Protein AF-A0A7J3P2Y0-F1 (afdb_monomer_lite)

Structure (mmCIF, N/CA/C/O backbone):
data_AF-A0A7J3P2Y0-F1
#
_entry.id   AF-A0A7J3P2Y0-F1
#
loop_
_atom_site.group_PDB
_atom_site.id
_atom_site.type_symbol
_atom_site.label_atom_id
_atom_site.label_alt_id
_atom_site.label_comp_id
_atom_site.label_asym_id
_atom_site.label_entity_id
_atom_site.label_seq_id
_atom_site.pdbx_PDB_ins_code
_atom_site.Cartn_x
_atom_site.Cartn_y
_atom_site.Cartn_z
_atom_site.occupancy
_atom_site.B_iso_or_equiv
_atom_site.auth_seq_id
_atom_site.auth_comp_id
_atom_site.auth_asym_id
_atom_site.auth_atom_id
_atom_site.pdbx_PDB_model_num
ATOM 1 N N . THR A 1 1 ? 4.562 2.619 -17.724 1.00 93.75 1 THR A N 1
ATOM 2 C CA . THR A 1 1 ? 4.001 2.935 -19.061 1.00 93.75 1 THR A CA 1
ATOM 3 C C . THR A 1 1 ? 3.132 4.184 -19.120 1.00 93.75 1 THR A C 1
ATOM 5 O O . THR A 1 1 ? 3.113 4.784 -20.183 1.00 93.75 1 THR A O 1
ATOM 8 N N . ALA A 1 2 ? 2.486 4.636 -18.033 1.00 94.88 2 ALA A N 1
ATOM 9 C CA . ALA A 1 2 ? 1.443 5.678 -18.074 1.00 94.88 2 ALA A CA 1
ATOM 10 C C . ALA A 1 2 ? 1.766 6.955 -18.881 1.00 94.88 2 ALA A C 1
ATOM 12 O O . ALA A 1 2 ? 0.883 7.545 -19.496 1.00 94.88 2 ALA A O 1
ATOM 13 N N . ALA A 1 3 ? 3.026 7.406 -18.902 1.00 95.44 3 ALA A N 1
ATOM 14 C CA . ALA A 1 3 ? 3.423 8.570 -19.697 1.00 95.44 3 ALA A CA 1
ATOM 15 C C . ALA A 1 3 ? 3.244 8.362 -21.215 1.00 95.44 3 ALA A C 1
ATOM 17 O O . ALA A 1 3 ? 2.888 9.307 -21.913 1.00 95.44 3 ALA A O 1
ATOM 18 N N . LEU A 1 4 ? 3.473 7.141 -21.712 1.00 95.38 4 LEU A N 1
ATOM 19 C CA . LEU A 1 4 ? 3.252 6.771 -23.113 1.00 95.38 4 LEU A CA 1
ATOM 20 C C . LEU A 1 4 ? 1.757 6.791 -23.443 1.00 95.38 4 LEU A C 1
ATOM 22 O O . LEU A 1 4 ? 1.360 7.376 -24.449 1.00 95.38 4 LEU A O 1
ATOM 26 N N . ASP A 1 5 ? 0.936 6.241 -22.547 1.00 93.06 5 ASP A N 1
ATOM 27 C CA . ASP A 1 5 ? -0.515 6.150 -22.726 1.00 93.06 5 ASP A CA 1
ATOM 28 C C . ASP A 1 5 ? -1.155 7.542 -22.850 1.00 93.06 5 ASP A C 1
ATOM 30 O O . ASP A 1 5 ? -1.981 7.779 -23.731 1.00 93.06 5 ASP A O 1
ATOM 34 N N . VAL A 1 6 ? -0.707 8.506 -22.034 1.00 95.31 6 VAL A N 1
ATOM 35 C CA . VAL A 1 6 ? -1.195 9.899 -22.063 1.00 95.31 6 VAL A CA 1
ATOM 36 C C . VAL A 1 6 ? -0.957 10.583 -23.414 1.00 95.31 6 VAL A C 1
ATOM 38 O O . VAL A 1 6 ? -1.762 11.418 -23.822 1.00 95.31 6 VAL A O 1
ATOM 41 N N . ILE A 1 7 ? 0.130 10.245 -24.114 1.00 96.62 7 ILE A N 1
ATOM 42 C CA . ILE A 1 7 ? 0.462 10.829 -25.424 1.00 96.62 7 ILE A CA 1
ATOM 43 C C . ILE A 1 7 ? 0.004 9.956 -26.603 1.00 96.62 7 ILE A C 1
ATOM 45 O O . ILE A 1 7 ? 0.293 10.290 -27.751 1.00 96.62 7 ILE A O 1
ATOM 49 N N . GLY A 1 8 ? -0.692 8.844 -26.340 1.00 95.19 8 GLY A N 1
ATOM 50 C CA . GLY A 1 8 ? -1.146 7.899 -27.363 1.00 95.19 8 GLY A CA 1
ATOM 51 C C . GLY A 1 8 ? -0.027 7.060 -27.991 1.00 95.19 8 GLY A C 1
ATOM 52 O O . GLY A 1 8 ? -0.206 6.528 -29.086 1.00 95.19 8 GLY A O 1
ATOM 53 N N . ALA A 1 9 ? 1.130 6.950 -27.333 1.00 95.25 9 ALA A N 1
ATOM 54 C CA . ALA A 1 9 ? 2.222 6.093 -27.778 1.00 95.25 9 ALA A CA 1
ATOM 55 C C . ALA A 1 9 ? 2.007 4.652 -27.297 1.00 95.25 9 ALA A C 1
ATOM 57 O O . ALA A 1 9 ? 1.593 4.419 -26.164 1.00 95.25 9 ALA A O 1
ATOM 58 N N . SER A 1 10 ? 2.333 3.669 -28.136 1.00 92.31 10 SER A N 1
ATOM 59 C CA . SER A 1 10 ? 2.324 2.260 -27.732 1.00 92.31 10 SER A CA 1
ATOM 60 C C . SER A 1 10 ? 3.604 1.905 -26.977 1.00 92.31 10 SER A C 1
ATOM 62 O O . SER A 1 10 ? 4.703 2.288 -27.383 1.00 92.31 10 SER A O 1
ATOM 64 N N . HIS A 1 11 ? 3.479 1.135 -25.894 1.00 92.88 11 HIS A N 1
ATOM 65 C CA . HIS A 1 11 ? 4.640 0.522 -25.247 1.00 92.88 11 HIS A CA 1
ATOM 66 C C . HIS A 1 11 ? 5.245 -0.531 -26.176 1.00 92.88 11 HIS A C 1
ATOM 68 O O . HIS A 1 11 ? 4.554 -1.440 -26.629 1.00 92.88 11 HIS A O 1
ATOM 74 N N . ALA A 1 12 ? 6.529 -0.370 -26.496 1.00 89.62 12 ALA A N 1
ATOM 75 C CA . ALA A 1 12 ? 7.2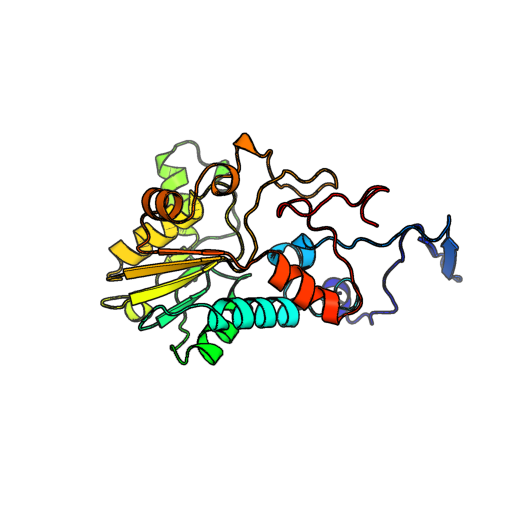47 -1.302 -27.356 1.00 89.62 12 ALA A CA 1
ATOM 76 C C . ALA A 1 12 ? 7.907 -2.419 -26.539 1.00 89.62 12 ALA A C 1
ATOM 78 O O . ALA A 1 12 ? 7.730 -3.593 -26.851 1.00 89.62 12 ALA A O 1
ATOM 79 N N . TYR A 1 13 ? 8.695 -2.047 -25.526 1.00 88.31 13 TYR A N 1
ATOM 80 C CA . TYR A 1 13 ? 9.376 -2.961 -24.608 1.00 88.31 13 TYR A CA 1
ATOM 81 C C . TYR A 1 13 ? 10.017 -2.175 -23.444 1.00 88.31 13 TYR A C 1
ATOM 83 O O . TYR A 1 13 ? 10.176 -0.954 -23.532 1.00 88.31 13 TYR A O 1
ATOM 91 N N . ASP A 1 14 ? 10.420 -2.876 -22.382 1.00 89.12 14 ASP A N 1
ATOM 92 C CA . ASP A 1 14 ? 11.186 -2.310 -21.262 1.00 89.12 14 ASP A CA 1
ATOM 93 C C . ASP A 1 14 ? 12.698 -2.399 -21.516 1.00 89.12 14 ASP A C 1
ATOM 95 O O . ASP A 1 14 ? 13.207 -3.466 -21.857 1.00 89.12 14 ASP A O 1
ATOM 99 N N . VAL A 1 15 ? 13.430 -1.297 -21.324 1.00 89.50 15 VAL A N 1
ATOM 100 C CA . VAL A 1 15 ? 14.899 -1.283 -21.455 1.00 89.50 15 VAL A CA 1
ATOM 101 C C . VAL A 1 15 ? 15.517 -2.221 -20.417 1.00 89.50 15 VAL A C 1
ATOM 103 O O . VAL A 1 15 ? 15.337 -2.017 -19.216 1.00 89.50 15 VAL A O 1
ATOM 106 N N . GLY A 1 16 ? 16.227 -3.248 -20.888 1.00 87.56 16 GLY A N 1
ATOM 107 C CA . GLY A 1 16 ? 16.811 -4.287 -20.043 1.00 87.56 16 GLY A CA 1
ATOM 108 C C . GLY A 1 16 ? 18.015 -3.803 -19.234 1.00 87.56 16 GLY A C 1
ATOM 109 O O . GLY A 1 16 ? 18.625 -2.768 -19.524 1.00 87.56 16 GLY A O 1
ATOM 110 N N . ALA A 1 17 ? 18.407 -4.568 -18.212 1.00 87.25 17 ALA A N 1
ATOM 111 C CA . ALA A 1 17 ? 19.576 -4.212 -17.409 1.00 87.25 17 ALA A CA 1
ATOM 112 C C . ALA A 1 17 ? 20.870 -4.211 -18.241 1.00 87.25 17 ALA A C 1
ATOM 114 O O . ALA A 1 17 ? 21.211 -5.191 -18.901 1.00 87.25 17 ALA A O 1
ATOM 115 N N . GLY A 1 18 ? 21.610 -3.099 -18.175 1.00 88.12 18 GLY A N 1
ATOM 116 C CA . GLY A 1 18 ? 22.836 -2.904 -18.957 1.00 88.12 18 GLY A CA 1
ATOM 117 C C . GLY A 1 18 ? 22.594 -2.674 -20.453 1.00 88.12 18 GLY A C 1
ATOM 118 O O . GLY A 1 18 ? 23.557 -2.623 -21.219 1.00 88.12 18 GLY A O 1
ATOM 119 N N . GLU A 1 19 ? 21.335 -2.545 -20.883 1.00 89.88 19 GLU A N 1
ATOM 120 C CA . GLU A 1 19 ? 20.987 -2.205 -22.258 1.00 89.88 19 GLU A CA 1
ATOM 121 C C . GLU A 1 19 ? 21.200 -0.709 -22.521 1.00 89.88 19 GLU A C 1
ATOM 123 O O . GLU A 1 19 ? 20.830 0.155 -21.725 1.00 89.88 19 GLU A O 1
ATOM 128 N N . VAL A 1 20 ? 21.776 -0.408 -23.681 1.00 90.81 20 VAL A N 1
ATOM 129 C CA . VAL A 1 20 ? 21.923 0.940 -24.218 1.00 90.81 20 VAL A CA 1
ATOM 130 C C . VAL A 1 20 ? 21.067 1.049 -25.469 1.00 90.81 20 VAL A C 1
ATOM 132 O O . VAL A 1 20 ? 21.244 0.296 -26.427 1.00 90.81 20 VAL A O 1
ATOM 135 N N . VAL A 1 21 ? 20.156 2.018 -25.475 1.00 90.44 21 VAL A N 1
ATOM 136 C CA . VAL A 1 21 ? 19.295 2.320 -26.621 1.00 90.44 21 VAL A CA 1
ATOM 137 C C . VAL A 1 21 ? 19.705 3.672 -27.183 1.00 90.44 21 VAL A C 1
ATOM 139 O O . VAL A 1 21 ? 19.618 4.689 -26.498 1.00 90.44 21 VAL A O 1
ATOM 142 N N . ALA A 1 22 ? 20.160 3.685 -28.432 1.00 91.81 22 ALA A N 1
ATOM 143 C CA . ALA A 1 22 ? 20.510 4.894 -29.163 1.00 91.81 22 ALA A CA 1
ATOM 144 C C . ALA A 1 22 ? 19.533 5.078 -30.325 1.00 91.81 22 ALA A C 1
ATOM 146 O O . ALA A 1 22 ? 19.335 4.167 -31.127 1.00 91.81 22 ALA A O 1
ATOM 147 N N . MET A 1 23 ? 18.926 6.256 -30.424 1.00 90.44 23 MET A N 1
ATOM 148 C CA . MET A 1 23 ? 17.974 6.580 -31.482 1.00 90.44 23 MET A CA 1
ATOM 149 C C . MET A 1 23 ? 18.418 7.850 -32.203 1.00 90.44 23 MET A C 1
ATOM 151 O O . MET A 1 23 ? 18.716 8.857 -31.561 1.00 90.44 23 MET A O 1
ATOM 155 N N . ASP A 1 24 ? 18.444 7.792 -33.531 1.00 91.38 24 ASP A N 1
ATOM 156 C CA . ASP A 1 24 ? 18.558 8.957 -34.403 1.00 91.38 24 ASP A CA 1
ATOM 157 C C . ASP A 1 24 ? 17.279 9.126 -35.251 1.00 91.38 24 ASP A C 1
ATOM 159 O O . ASP A 1 24 ? 16.262 8.477 -35.012 1.00 91.38 24 ASP A O 1
ATOM 163 N N . HIS A 1 25 ? 17.299 10.043 -36.219 1.00 90.06 25 HIS A N 1
ATOM 164 C CA . HIS A 1 25 ? 16.145 10.369 -37.065 1.00 90.06 25 HIS A CA 1
ATOM 165 C C . HIS A 1 25 ? 15.724 9.244 -38.035 1.00 90.06 25 HIS A C 1
ATOM 167 O O . HIS A 1 25 ? 14.664 9.351 -38.648 1.00 90.06 25 HIS A O 1
ATOM 173 N N . LEU A 1 26 ? 16.531 8.190 -38.196 1.00 85.94 26 LEU A N 1
ATOM 174 C CA . LEU A 1 26 ? 16.308 7.092 -39.145 1.00 85.94 26 LEU A CA 1
ATOM 175 C C . LEU A 1 26 ? 16.478 5.699 -38.523 1.00 85.94 26 LEU A C 1
ATOM 177 O O . LEU A 1 26 ? 15.953 4.729 -39.069 1.00 85.94 26 LEU A O 1
ATOM 181 N N . VAL A 1 27 ? 17.232 5.571 -37.428 1.00 84.06 27 VAL A N 1
ATOM 182 C CA . VAL A 1 27 ? 17.696 4.286 -36.902 1.00 84.06 27 VAL A CA 1
ATOM 183 C C . VAL A 1 27 ? 17.552 4.222 -35.385 1.00 84.06 27 VAL A C 1
ATOM 185 O O . VAL A 1 27 ? 17.971 5.113 -34.649 1.00 84.06 27 VAL A O 1
ATOM 188 N N . LEU A 1 28 ? 17.027 3.088 -34.922 1.00 89.00 28 LEU A N 1
ATOM 189 C CA . LEU A 1 28 ? 17.086 2.656 -33.533 1.00 89.00 28 LEU A CA 1
ATOM 190 C C . LEU A 1 28 ? 18.161 1.569 -33.410 1.00 89.00 28 LEU A C 1
ATOM 192 O O . LEU A 1 28 ? 18.107 0.548 -34.096 1.00 89.00 28 LEU A O 1
ATOM 196 N N . ARG A 1 29 ? 19.153 1.795 -32.546 1.00 89.81 29 ARG A N 1
ATOM 197 C CA . ARG A 1 29 ? 20.232 0.854 -32.229 1.00 89.81 29 ARG A CA 1
ATOM 198 C C . ARG A 1 29 ? 20.138 0.439 -30.771 1.00 89.81 29 ARG A C 1
ATOM 200 O O . ARG A 1 29 ? 19.866 1.261 -29.899 1.00 89.81 29 ARG A O 1
ATOM 207 N N . ARG A 1 30 ? 20.383 -0.842 -30.523 1.00 89.62 30 ARG A N 1
ATOM 208 C CA . ARG A 1 30 ? 20.369 -1.449 -29.193 1.00 89.62 30 ARG A CA 1
ATOM 209 C C . ARG A 1 30 ? 21.684 -2.185 -29.013 1.00 89.62 30 ARG A C 1
ATOM 211 O O . ARG A 1 30 ? 22.096 -2.913 -29.913 1.00 89.62 30 ARG A O 1
ATOM 218 N N . ASP A 1 31 ? 22.327 -1.966 -27.882 1.00 89.44 31 ASP A N 1
ATOM 219 C CA . ASP A 1 31 ? 23.548 -2.653 -27.473 1.00 89.44 31 ASP A CA 1
ATOM 220 C C . ASP A 1 31 ? 23.415 -3.060 -25.998 1.00 89.44 31 ASP A C 1
ATOM 222 O O . ASP A 1 31 ? 22.537 -2.566 -25.291 1.00 89.44 31 ASP A O 1
ATOM 226 N N . SER A 1 32 ? 24.245 -3.979 -25.516 1.00 83.81 32 SER A N 1
ATOM 227 C CA . SER A 1 32 ? 24.226 -4.413 -24.120 1.00 83.81 32 SER A CA 1
ATOM 228 C C . SER A 1 32 ? 25.636 -4.661 -23.614 1.00 83.81 32 SER A C 1
ATOM 230 O O . SER A 1 32 ? 26.427 -5.364 -24.238 1.00 83.81 32 SER A O 1
ATOM 232 N N . THR A 1 33 ? 25.933 -4.139 -22.426 1.00 79.69 33 THR A N 1
ATOM 233 C CA . THR A 1 33 ? 27.212 -4.382 -21.746 1.00 79.69 33 THR A CA 1
ATOM 234 C C . THR A 1 33 ? 27.283 -5.760 -21.067 1.00 79.69 33 THR A C 1
ATOM 236 O O . THR A 1 33 ? 28.306 -6.094 -20.471 1.00 79.69 33 THR A O 1
ATOM 239 N N . GLY A 1 34 ? 26.230 -6.583 -21.178 1.00 67.94 34 GLY A N 1
ATOM 240 C CA . GLY A 1 34 ? 26.122 -7.928 -20.605 1.00 67.94 34 GLY A CA 1
ATOM 241 C C . GLY A 1 34 ? 24.826 -8.140 -19.812 1.00 67.94 34 GLY A C 1
ATOM 242 O O . GLY A 1 34 ? 24.143 -7.191 -19.438 1.00 67.94 34 GLY A O 1
ATOM 243 N N . LYS A 1 35 ? 24.481 -9.407 -19.530 1.00 62.66 35 LYS A N 1
ATOM 244 C CA . LYS A 1 35 ? 23.292 -9.774 -18.737 1.00 62.66 35 LYS A CA 1
ATOM 245 C C . LYS A 1 35 ? 23.583 -9.652 -17.239 1.00 62.66 35 LYS A C 1
ATOM 247 O O . LYS A 1 35 ? 24.015 -10.616 -16.608 1.00 62.66 35 LYS A O 1
ATOM 252 N N . GLY A 1 36 ? 23.350 -8.475 -16.665 1.00 63.06 36 GLY A N 1
ATOM 253 C CA . GLY A 1 36 ? 23.250 -8.341 -15.211 1.00 63.06 36 GLY A CA 1
ATOM 254 C C . GLY A 1 36 ? 22.050 -9.130 -14.673 1.00 63.06 36 GLY A C 1
ATOM 255 O O . GLY A 1 36 ? 21.059 -9.321 -15.377 1.00 63.06 36 GLY A O 1
ATOM 256 N N . ARG A 1 37 ? 22.113 -9.602 -13.422 1.00 68.19 37 ARG A N 1
ATOM 257 C CA . ARG A 1 37 ? 20.918 -10.133 -12.746 1.00 68.19 37 ARG A CA 1
ATOM 258 C C . ARG A 1 37 ? 19.931 -8.986 -12.531 1.00 68.19 37 ARG A C 1
ATOM 260 O O . ARG A 1 37 ? 20.213 -8.078 -11.754 1.00 68.19 37 ARG A O 1
ATOM 267 N N . GLU A 1 38 ? 18.779 -9.045 -13.189 1.00 79.69 38 GLU A N 1
ATOM 268 C CA . GLU A 1 38 ? 17.708 -8.070 -12.988 1.00 79.69 38 GLU A CA 1
ATOM 269 C C . GLU A 1 38 ? 17.078 -8.265 -11.608 1.00 79.69 38 GLU A C 1
ATOM 271 O O . GLU A 1 38 ? 16.558 -9.333 -11.283 1.00 79.69 38 GLU A O 1
ATOM 276 N N . ARG A 1 39 ? 17.150 -7.225 -10.774 1.00 87.94 39 ARG A N 1
ATOM 277 C CA . ARG A 1 39 ? 16.449 -7.152 -9.487 1.00 87.94 39 ARG A CA 1
ATOM 278 C C . ARG A 1 39 ? 15.589 -5.893 -9.467 1.00 87.94 39 ARG A C 1
ATOM 280 O O . ARG A 1 39 ? 15.993 -4.897 -8.862 1.00 87.94 39 ARG A O 1
ATOM 287 N N . PRO A 1 40 ? 14.436 -5.903 -10.153 1.00 91.50 40 PRO A N 1
ATOM 288 C CA . PRO A 1 40 ? 13.557 -4.743 -10.193 1.00 91.50 40 PRO A CA 1
ATOM 289 C C . PRO A 1 40 ? 13.126 -4.330 -8.785 1.00 91.50 40 PRO A C 1
ATOM 291 O O . PRO A 1 40 ? 12.994 -5.162 -7.888 1.00 91.50 40 PRO A O 1
ATOM 294 N N . CYS A 1 41 ? 12.936 -3.034 -8.567 1.00 94.94 41 CYS A N 1
ATOM 295 C CA . CYS A 1 41 ? 12.629 -2.503 -7.244 1.00 94.94 41 CYS A CA 1
ATOM 296 C C . CYS A 1 41 ? 11.223 -2.932 -6.796 1.00 94.94 41 CYS A C 1
ATOM 298 O O . CYS A 1 41 ? 10.238 -2.557 -7.428 1.00 94.94 41 CYS A O 1
ATOM 300 N N . ALA A 1 42 ? 11.099 -3.647 -5.672 1.00 95.81 42 ALA A N 1
ATOM 301 C CA . ALA A 1 42 ? 9.784 -3.963 -5.110 1.00 95.81 42 ALA A CA 1
ATOM 302 C C . ALA A 1 42 ? 9.006 -2.688 -4.737 1.00 95.81 42 ALA A C 1
ATOM 304 O O . ALA A 1 42 ? 7.788 -2.636 -4.878 1.00 95.81 42 ALA A O 1
ATOM 305 N N . PHE A 1 43 ? 9.711 -1.639 -4.301 1.00 95.56 43 PHE A N 1
ATOM 306 C CA . PHE A 1 43 ? 9.100 -0.379 -3.872 1.00 95.56 43 PHE A CA 1
ATOM 307 C C . PHE A 1 43 ? 8.389 0.371 -5.015 1.00 95.56 43 PHE A C 1
ATOM 309 O O . PHE A 1 43 ? 7.459 1.136 -4.760 1.00 95.56 43 PHE A O 1
ATOM 316 N N . GLU A 1 44 ? 8.768 0.116 -6.275 1.00 95.50 44 GLU A N 1
ATOM 317 C CA . GLU A 1 44 ? 8.043 0.630 -7.446 1.00 95.50 44 GLU A CA 1
ATOM 318 C C . GLU A 1 44 ? 6.617 0.084 -7.515 1.00 95.50 44 GLU A C 1
ATOM 320 O O . GLU A 1 44 ? 5.660 0.845 -7.660 1.00 95.50 44 GLU A O 1
ATOM 325 N N . LEU A 1 45 ? 6.471 -1.227 -7.321 1.00 95.56 45 LEU A N 1
ATOM 326 C CA . LEU A 1 45 ? 5.177 -1.908 -7.337 1.00 95.56 45 LEU A CA 1
ATOM 327 C C . LEU A 1 45 ? 4.342 -1.543 -6.100 1.00 95.56 45 LEU A C 1
ATOM 329 O O . LEU A 1 45 ? 3.140 -1.296 -6.206 1.00 95.56 45 LEU A O 1
ATOM 333 N N . VAL A 1 46 ? 4.988 -1.429 -4.936 1.00 94.75 46 VAL A N 1
ATOM 334 C CA . VAL A 1 46 ? 4.316 -1.091 -3.673 1.00 94.75 46 VAL A CA 1
ATOM 335 C C . VAL A 1 46 ? 3.800 0.350 -3.672 1.00 94.75 46 VAL A C 1
ATOM 337 O O . VAL A 1 46 ? 2.632 0.566 -3.364 1.00 94.75 46 VAL A O 1
ATOM 340 N N . TYR A 1 47 ? 4.627 1.333 -4.051 1.00 93.25 47 TYR A N 1
ATOM 341 C CA . TYR A 1 47 ? 4.329 2.745 -3.777 1.00 93.25 47 TYR A CA 1
ATOM 342 C C . TYR A 1 47 ? 4.576 3.704 -4.947 1.00 93.25 47 TYR A C 1
ATOM 344 O O . TYR A 1 47 ? 3.689 4.486 -5.286 1.00 93.25 47 TYR A O 1
ATOM 352 N N . LEU A 1 48 ? 5.758 3.676 -5.570 1.00 93.81 48 LEU A N 1
ATOM 353 C CA . LEU A 1 48 ? 6.201 4.793 -6.424 1.00 93.81 48 LEU A CA 1
ATOM 354 C C . LEU A 1 48 ? 5.421 4.906 -7.736 1.00 93.81 48 LEU A C 1
ATOM 356 O O . LEU A 1 48 ? 5.084 6.012 -8.164 1.00 93.81 48 LEU A O 1
ATOM 360 N N . SER A 1 49 ? 5.135 3.774 -8.377 1.00 95.50 49 SER A N 1
ATOM 361 C CA . SER A 1 49 ? 4.488 3.784 -9.680 1.00 95.50 49 SER A CA 1
ATOM 362 C C . SER A 1 49 ? 2.995 4.090 -9.582 1.00 95.50 49 SER A C 1
ATOM 364 O O . SER A 1 49 ? 2.304 3.726 -8.623 1.00 95.50 49 SER A O 1
ATOM 366 N N . ARG A 1 50 ? 2.473 4.758 -10.614 1.00 94.69 50 ARG A N 1
ATOM 367 C CA . ARG A 1 50 ? 1.032 4.996 -10.753 1.00 94.69 50 ARG A CA 1
ATOM 368 C C . ARG A 1 50 ? 0.302 3.681 -11.009 1.00 94.69 50 ARG A C 1
ATOM 370 O O . ARG A 1 50 ? 0.841 2.783 -11.651 1.00 94.69 50 ARG A O 1
ATOM 377 N N . HIS A 1 51 ? -0.947 3.599 -10.561 1.00 95.25 51 HIS A N 1
ATOM 378 C CA . HIS A 1 51 ? -1.791 2.413 -10.739 1.00 95.25 51 HIS A CA 1
ATOM 379 C C . HIS A 1 51 ? -2.002 2.026 -12.203 1.00 95.25 51 HIS A C 1
ATOM 381 O O . HIS A 1 51 ? -2.082 0.842 -12.505 1.00 95.25 51 HIS A O 1
ATOM 387 N N . ASP A 1 52 ? -2.052 3.017 -13.094 1.00 95.44 52 ASP A N 1
ATOM 388 C CA . ASP A 1 52 ? -2.218 2.864 -14.544 1.00 95.44 52 ASP A CA 1
ATOM 389 C C . ASP A 1 52 ? -0.903 2.562 -15.281 1.00 95.44 52 ASP A C 1
ATOM 391 O O . ASP A 1 52 ? -0.837 2.635 -16.504 1.00 95.44 52 ASP A O 1
ATOM 395 N N . SER A 1 53 ? 0.172 2.238 -14.559 1.00 96.75 53 SER A N 1
ATOM 396 C CA . SER A 1 53 ? 1.419 1.782 -15.167 1.00 96.75 53 SER A CA 1
ATOM 397 C C . SER A 1 53 ? 1.538 0.262 -15.162 1.00 96.75 53 SER A C 1
ATOM 399 O O . SER A 1 53 ? 1.248 -0.403 -14.171 1.00 96.75 53 SER A O 1
ATOM 401 N N . SER A 1 54 ? 2.079 -0.263 -16.257 1.00 95.62 54 SER A N 1
ATOM 402 C CA . SER A 1 54 ? 2.848 -1.499 -16.259 1.00 95.62 54 SER A CA 1
ATOM 403 C C . SER A 1 54 ? 4.325 -1.157 -16.052 1.00 95.62 54 SER A C 1
ATOM 405 O O . SER A 1 54 ? 4.842 -0.218 -16.676 1.00 95.62 54 SER A O 1
ATOM 407 N N . VAL A 1 55 ? 4.975 -1.850 -15.119 1.00 93.75 55 VAL A N 1
ATOM 408 C CA . VAL A 1 55 ? 6.403 -1.713 -14.811 1.00 93.75 55 VAL A CA 1
ATOM 409 C C . VAL A 1 55 ? 6.980 -3.106 -14.620 1.00 93.75 55 VAL A C 1
ATOM 411 O O . VAL A 1 55 ? 6.389 -3.929 -13.924 1.00 93.75 55 VAL A O 1
ATOM 414 N N . PHE A 1 56 ? 8.122 -3.378 -15.254 1.00 91.75 56 PHE A N 1
ATOM 415 C CA . PHE A 1 56 ? 8.730 -4.714 -15.292 1.00 91.75 56 PHE A CA 1
ATOM 416 C C . PHE A 1 56 ? 7.795 -5.760 -15.925 1.00 91.75 56 PHE A C 1
ATOM 418 O O . PHE A 1 56 ? 7.758 -6.911 -15.502 1.00 91.75 56 PHE A O 1
ATOM 425 N N . GLY A 1 57 ? 6.975 -5.342 -16.893 1.00 91.06 57 GLY A N 1
ATOM 426 C CA . GLY A 1 57 ? 5.904 -6.168 -17.456 1.00 91.06 57 GLY A CA 1
ATOM 427 C C . GLY A 1 57 ? 4.750 -6.499 -16.497 1.00 91.06 57 GLY A C 1
ATOM 428 O O . GLY A 1 57 ? 3.924 -7.346 -16.835 1.00 91.06 57 GLY A O 1
ATOM 429 N N . ILE A 1 58 ? 4.667 -5.859 -15.323 1.00 94.12 58 ILE A N 1
ATOM 430 C CA . ILE A 1 58 ? 3.622 -6.107 -14.325 1.00 94.12 58 ILE A CA 1
ATOM 431 C C . ILE A 1 58 ? 2.708 -4.888 -14.167 1.00 94.12 58 ILE A C 1
ATOM 433 O O . ILE A 1 58 ? 3.169 -3.777 -13.906 1.00 94.12 58 ILE A O 1
ATOM 437 N N . GLU A 1 59 ? 1.395 -5.105 -14.246 1.00 96.25 59 GLU A N 1
ATOM 438 C CA . GLU A 1 59 ? 0.390 -4.085 -13.935 1.00 96.25 59 GLU A CA 1
ATOM 439 C C . GLU A 1 59 ? 0.387 -3.744 -12.438 1.00 96.25 59 GLU A C 1
ATOM 441 O O . GLU A 1 59 ? 0.092 -4.583 -11.580 1.00 96.25 59 GLU A O 1
ATOM 446 N N . VAL A 1 60 ? 0.677 -2.483 -12.118 1.00 97.38 60 VAL A N 1
ATOM 447 C CA . VAL A 1 60 ? 0.852 -2.015 -10.736 1.00 97.38 60 VAL A CA 1
ATOM 448 C C . VAL A 1 60 ? -0.435 -2.152 -9.922 1.00 97.38 60 VAL A C 1
ATOM 450 O O . VAL A 1 60 ? -0.393 -2.623 -8.785 1.00 97.38 60 VAL A O 1
ATOM 453 N N . ALA A 1 61 ? -1.589 -1.782 -10.491 1.00 97.38 61 ALA A N 1
ATOM 454 C CA . ALA A 1 61 ? -2.880 -1.930 -9.815 1.00 97.38 61 ALA A CA 1
ATOM 455 C C . ALA A 1 61 ? -3.142 -3.385 -9.397 1.00 97.38 61 ALA A C 1
ATOM 457 O O . ALA A 1 61 ? -3.475 -3.641 -8.241 1.00 97.38 61 ALA A O 1
ATOM 458 N N . ARG A 1 62 ? -2.896 -4.336 -10.305 1.00 97.12 62 ARG A N 1
ATOM 459 C CA . ARG A 1 62 ? -3.135 -5.764 -10.082 1.00 97.12 62 ARG A CA 1
ATOM 460 C C . ARG A 1 62 ? -2.265 -6.341 -8.968 1.00 97.12 62 ARG A C 1
ATOM 462 O O . ARG A 1 62 ? -2.745 -7.146 -8.174 1.00 97.12 62 ARG A O 1
ATOM 469 N N . VAL A 1 63 ? -1.002 -5.921 -8.882 1.00 97.25 63 VAL A N 1
ATOM 470 C CA . VAL A 1 63 ? -0.112 -6.325 -7.778 1.00 97.25 63 VAL A CA 1
ATOM 471 C C . VAL A 1 63 ? -0.638 -5.817 -6.443 1.00 97.25 63 VAL A C 1
ATOM 473 O O . VAL A 1 63 ? -0.712 -6.587 -5.491 1.00 97.25 63 VAL A O 1
ATOM 476 N N . ARG A 1 64 ? -1.052 -4.547 -6.374 1.00 98.00 64 ARG A N 1
ATOM 477 C CA . ARG A 1 64 ? -1.581 -3.950 -5.138 1.00 98.00 64 ARG A CA 1
ATOM 478 C C . ARG A 1 64 ? -2.894 -4.590 -4.695 1.00 98.00 64 ARG A C 1
ATOM 480 O O . ARG A 1 64 ? -3.097 -4.773 -3.499 1.00 98.00 64 ARG A O 1
ATOM 487 N N . GLU A 1 65 ? -3.764 -4.963 -5.631 1.00 98.31 65 GLU A N 1
ATOM 488 C CA . GLU A 1 65 ? -4.952 -5.759 -5.310 1.00 98.31 65 GLU A CA 1
ATOM 489 C C . GLU A 1 65 ? -4.568 -7.105 -4.698 1.00 98.31 65 GLU A C 1
ATOM 491 O O . GLU A 1 65 ? -5.076 -7.458 -3.640 1.00 98.31 65 GLU A O 1
ATOM 496 N N . GLU A 1 66 ? -3.651 -7.844 -5.326 1.00 98.00 66 GLU A N 1
ATOM 497 C CA . GLU A 1 66 ? -3.240 -9.159 -4.830 1.00 98.00 66 GLU A CA 1
ATOM 498 C C . GLU A 1 66 ? -2.592 -9.074 -3.443 1.00 98.00 66 GLU A C 1
ATOM 500 O O . GLU A 1 66 ? -2.893 -9.882 -2.568 1.00 98.00 66 GLU A O 1
ATOM 505 N N . MET A 1 67 ? -1.768 -8.054 -3.204 1.00 97.75 67 MET A N 1
ATOM 506 C CA . MET A 1 67 ? -1.233 -7.760 -1.875 1.00 97.75 67 MET A CA 1
ATOM 507 C C . MET A 1 67 ? -2.353 -7.510 -0.849 1.00 97.75 67 MET A C 1
ATOM 509 O O . MET A 1 67 ? -2.295 -8.028 0.265 1.00 97.75 67 MET A O 1
ATOM 513 N N . GLY A 1 68 ? -3.400 -6.770 -1.232 1.00 98.06 68 GLY A N 1
ATOM 514 C CA . GLY A 1 68 ? -4.590 -6.566 -0.405 1.00 98.06 68 GLY A CA 1
ATOM 515 C C . GLY A 1 68 ? -5.355 -7.861 -0.110 1.00 98.06 68 GLY A C 1
ATOM 516 O O . GLY A 1 68 ? -5.789 -8.053 1.026 1.00 98.06 68 GLY A O 1
ATOM 517 N N . ARG A 1 69 ? -5.470 -8.771 -1.092 1.00 98.44 69 ARG A N 1
ATOM 518 C CA . ARG A 1 69 ? -6.091 -10.096 -0.902 1.00 98.44 69 ARG A CA 1
ATOM 519 C C . ARG A 1 69 ? -5.312 -10.930 0.109 1.00 98.44 69 ARG A C 1
ATOM 521 O O . ARG A 1 69 ? -5.904 -11.398 1.074 1.00 98.44 69 ARG A O 1
ATOM 528 N N . ARG A 1 70 ? -3.988 -11.029 -0.048 1.00 97.62 70 ARG A N 1
ATOM 529 C CA . ARG A 1 70 ? -3.118 -11.768 0.886 1.00 97.62 70 ARG A CA 1
ATOM 530 C C . ARG A 1 70 ? -3.220 -11.259 2.310 1.00 97.62 70 ARG A C 1
ATOM 532 O O . ARG A 1 70 ? -3.392 -12.036 3.238 1.00 97.62 70 ARG A O 1
ATOM 539 N N . MET A 1 71 ? -3.178 -9.941 2.470 1.00 96.06 71 MET A N 1
ATOM 540 C CA . MET A 1 71 ? -3.318 -9.320 3.780 1.00 96.06 71 MET A CA 1
ATOM 541 C C . MET A 1 71 ? -4.681 -9.618 4.425 1.00 96.06 71 MET A C 1
ATOM 543 O O . MET A 1 71 ? -4.755 -9.722 5.641 1.00 96.06 71 MET A O 1
ATOM 547 N N . ALA A 1 72 ? -5.751 -9.756 3.637 1.00 97.38 72 ALA A N 1
ATOM 548 C CA . ALA A 1 72 ? -7.083 -10.091 4.135 1.00 97.38 72 ALA A CA 1
ATOM 549 C C . ALA A 1 72 ? -7.274 -11.573 4.481 1.00 97.38 72 ALA A C 1
ATOM 551 O O . ALA A 1 72 ? -8.069 -11.887 5.364 1.00 97.38 72 ALA A O 1
ATOM 552 N N . GLU A 1 73 ? -6.593 -12.483 3.784 1.00 96.25 73 GLU A N 1
ATOM 553 C CA . GLU A 1 73 ? -6.697 -13.928 4.030 1.00 96.25 73 GLU A CA 1
ATOM 554 C C . GLU A 1 73 ? -6.232 -14.309 5.441 1.00 96.25 73 GLU A C 1
ATOM 556 O O . GLU A 1 73 ? -6.794 -15.216 6.052 1.00 96.25 73 GLU A O 1
ATOM 561 N N . GLU A 1 74 ? -5.242 -13.590 5.972 1.00 89.38 74 GLU A N 1
ATOM 562 C CA . GLU A 1 74 ? -4.641 -13.865 7.284 1.00 89.38 74 GLU A CA 1
ATOM 563 C C . GLU A 1 74 ? -5.218 -13.017 8.420 1.00 89.38 74 GLU A C 1
ATOM 565 O O . GLU A 1 74 ? -4.814 -13.163 9.572 1.00 89.38 74 GLU A O 1
ATOM 570 N N . ASP A 1 75 ? -6.145 -12.117 8.106 1.00 94.44 75 ASP A N 1
ATOM 571 C CA . ASP A 1 75 ? -6.682 -11.161 9.061 1.00 94.44 75 ASP A CA 1
ATOM 572 C C . ASP A 1 75 ? -8.034 -11.628 9.595 1.00 94.44 75 ASP A C 1
ATOM 574 O O . ASP A 1 75 ? -8.969 -11.902 8.842 1.00 94.44 75 ASP A O 1
ATOM 578 N N . ASP A 1 76 ? -8.151 -11.704 10.914 1.00 94.25 76 ASP A N 1
ATOM 579 C CA . ASP A 1 76 ? -9.315 -12.228 11.624 1.00 94.25 76 ASP A CA 1
ATOM 580 C C . ASP A 1 76 ? -10.155 -11.133 12.294 1.00 94.25 76 ASP A C 1
ATOM 582 O O . ASP A 1 76 ? -11.166 -11.428 12.931 1.00 94.25 76 ASP A O 1
ATOM 586 N N . ILE A 1 77 ? -9.798 -9.863 12.088 1.00 95.75 77 ILE A N 1
ATOM 587 C CA . ILE A 1 77 ? -10.521 -8.732 12.661 1.00 95.75 77 ILE A CA 1
ATOM 588 C C . ILE A 1 77 ? -11.988 -8.678 12.213 1.00 95.75 77 ILE A C 1
ATOM 590 O O . ILE A 1 77 ? -12.329 -8.840 11.033 1.00 95.75 77 ILE A O 1
ATOM 594 N N . GLU A 1 78 ? -12.856 -8.361 13.170 1.00 97.00 78 GLU A N 1
ATOM 595 C CA . GLU A 1 78 ? -14.213 -7.906 12.918 1.00 97.00 78 GLU A CA 1
ATOM 596 C C . GLU A 1 78 ? -14.260 -6.382 12.770 1.00 97.00 78 GLU A C 1
ATOM 598 O O . GLU A 1 78 ? -13.922 -5.639 13.692 1.00 97.00 78 GLU A O 1
ATOM 603 N N . ALA A 1 79 ? -14.743 -5.899 11.629 1.00 98.25 79 ALA A N 1
ATOM 604 C CA . ALA A 1 79 ? -14.941 -4.476 11.400 1.00 98.25 79 ALA A CA 1
ATOM 605 C C . ALA A 1 79 ? -16.172 -4.206 10.532 1.00 98.25 79 ALA A C 1
ATOM 607 O O . ALA A 1 79 ? -16.694 -5.097 9.865 1.00 98.25 79 ALA A O 1
ATOM 608 N N . ASP A 1 80 ? -16.626 -2.954 10.524 1.00 98.62 80 ASP A N 1
ATOM 609 C CA . ASP A 1 80 ? -17.879 -2.565 9.870 1.00 98.62 80 ASP A CA 1
ATOM 610 C C . ASP A 1 80 ? -17.642 -1.827 8.543 1.00 98.62 80 ASP A C 1
ATOM 612 O O . ASP A 1 80 ? -18.568 -1.643 7.747 1.00 98.62 80 ASP A O 1
ATOM 616 N N . VAL A 1 81 ? -16.418 -1.342 8.307 1.00 98.69 81 VAL A N 1
ATOM 617 C CA . VAL A 1 81 ? -16.049 -0.622 7.084 1.00 98.69 81 VAL A CA 1
ATOM 618 C C . VAL A 1 81 ? -14.553 -0.722 6.796 1.00 98.69 81 VAL A C 1
ATOM 620 O O . VAL A 1 81 ? -13.728 -0.603 7.702 1.00 98.69 81 VAL A O 1
ATOM 623 N N . VAL A 1 82 ? -14.211 -0.863 5.516 1.00 98.81 82 VAL A N 1
ATOM 624 C CA . VAL A 1 82 ? -12.840 -0.713 5.008 1.00 98.81 82 VAL A CA 1
ATOM 625 C C . VAL A 1 82 ? -12.699 0.661 4.356 1.00 98.81 82 VAL A C 1
ATOM 627 O O . VAL A 1 82 ? -13.562 1.088 3.582 1.00 98.81 82 VAL A O 1
ATOM 630 N N . VAL A 1 83 ? -11.612 1.366 4.663 1.00 98.12 83 VAL A N 1
ATOM 631 C CA . VAL A 1 83 ? -11.254 2.636 4.027 1.00 98.12 83 VAL A CA 1
ATOM 632 C C . VAL A 1 83 ? -9.774 2.640 3.653 1.00 98.12 83 VAL A C 1
ATOM 634 O O . VAL A 1 83 ? -8.923 2.310 4.472 1.00 98.12 83 VAL A O 1
ATOM 637 N N . GLY A 1 84 ? -9.459 3.043 2.423 1.00 96.75 84 GLY A N 1
ATOM 638 C CA . GLY A 1 84 ? -8.077 3.255 1.984 1.00 96.75 84 GLY A CA 1
ATOM 639 C C . GLY A 1 84 ? -7.617 4.696 2.209 1.00 96.75 84 GLY A C 1
ATOM 640 O O . GLY A 1 84 ? -8.387 5.638 1.990 1.00 96.75 84 GLY A O 1
ATOM 641 N N . VAL A 1 85 ? -6.361 4.879 2.617 1.00 93.88 85 VAL A N 1
ATOM 642 C CA . VAL A 1 85 ? -5.663 6.169 2.574 1.00 93.88 85 VAL A CA 1
ATOM 643 C C . VAL A 1 85 ? -5.414 6.556 1.105 1.00 93.88 85 VAL A C 1
ATOM 645 O O . VAL A 1 85 ? -4.749 5.811 0.379 1.00 93.88 85 VAL A O 1
ATOM 648 N N . PRO A 1 86 ? -5.939 7.696 0.626 1.00 89.75 86 PRO A N 1
ATOM 649 C CA . PRO A 1 86 ? -5.824 8.057 -0.781 1.00 89.75 86 PRO A CA 1
ATOM 650 C C . PRO A 1 86 ? -4.372 8.328 -1.208 1.00 89.75 86 PRO A C 1
ATOM 652 O O . PRO A 1 86 ? -3.638 8.998 -0.486 1.00 89.75 86 PRO A O 1
ATOM 655 N N . GLU A 1 87 ? -3.933 7.933 -2.402 1.00 88.75 87 GLU A N 1
ATOM 656 C CA . GLU A 1 87 ? -4.658 7.175 -3.448 1.00 88.75 87 GLU A CA 1
ATOM 657 C C . GLU A 1 87 ? -4.049 5.784 -3.680 1.00 88.75 87 GLU A C 1
ATOM 659 O O . GLU A 1 87 ? -4.722 4.888 -4.186 1.00 88.75 87 GLU A O 1
ATOM 664 N N . THR A 1 88 ? -2.791 5.580 -3.279 1.00 92.38 88 THR A N 1
ATOM 665 C CA . THR A 1 88 ? -2.007 4.360 -3.513 1.00 92.38 88 THR A CA 1
ATOM 666 C C . THR A 1 88 ? -2.713 3.105 -3.012 1.00 92.38 88 THR A C 1
ATOM 668 O O . THR A 1 88 ? -2.739 2.099 -3.719 1.00 92.38 88 THR A O 1
ATOM 671 N N . SER A 1 89 ? -3.326 3.181 -1.827 1.00 95.00 89 SER A N 1
ATOM 672 C CA . SER A 1 89 ? -3.897 2.029 -1.125 1.00 95.00 89 SER A CA 1
ATOM 673 C C . SER A 1 89 ? -5.263 1.572 -1.651 1.00 95.00 89 SER A C 1
ATOM 675 O O . SER A 1 89 ? -5.750 0.527 -1.228 1.00 95.00 89 SER A O 1
ATOM 677 N N . TYR A 1 90 ? -5.903 2.313 -2.564 1.00 96.31 90 TYR A N 1
ATOM 678 C CA . TYR A 1 90 ? -7.266 1.998 -3.004 1.00 96.31 90 TYR A CA 1
ATOM 679 C C . TYR A 1 90 ? -7.451 0.586 -3.581 1.00 96.31 90 TYR A C 1
ATOM 681 O O . TYR A 1 90 ? -8.382 -0.081 -3.127 1.00 96.31 90 TYR A O 1
ATOM 689 N N . PRO A 1 91 ? -6.600 0.080 -4.499 1.00 97.88 91 PRO A N 1
ATOM 690 C CA . PRO A 1 91 ? -6.776 -1.278 -5.013 1.00 97.88 91 PRO A CA 1
ATOM 691 C C . PRO A 1 91 ? -6.635 -2.327 -3.906 1.00 97.88 91 PRO A C 1
ATOM 693 O O . PRO A 1 91 ? -7.433 -3.256 -3.828 1.00 97.88 91 PRO A O 1
ATOM 696 N N . ALA A 1 92 ? -5.678 -2.134 -2.994 1.00 98.25 92 ALA A N 1
ATOM 697 C CA . ALA A 1 92 ? -5.487 -3.019 -1.851 1.00 98.25 92 ALA A CA 1
ATOM 698 C C . ALA A 1 92 ? -6.692 -3.002 -0.900 1.00 98.25 92 ALA A C 1
ATOM 700 O O . ALA A 1 92 ? -7.142 -4.053 -0.460 1.00 98.25 92 ALA A O 1
ATOM 701 N N . ALA A 1 93 ? -7.251 -1.824 -0.612 1.00 98.38 93 ALA A N 1
ATOM 702 C CA . ALA A 1 93 ? -8.422 -1.671 0.248 1.00 98.38 93 ALA A CA 1
ATOM 703 C C . ALA A 1 93 ? -9.677 -2.322 -0.352 1.00 98.38 93 ALA A C 1
ATOM 705 O O . ALA A 1 93 ? -10.447 -2.962 0.364 1.00 98.38 93 ALA A O 1
ATOM 706 N N . MET A 1 94 ? -9.874 -2.176 -1.665 1.00 98.50 94 MET A N 1
ATOM 707 C CA . MET A 1 94 ? -10.973 -2.819 -2.387 1.00 98.50 94 MET A CA 1
ATOM 708 C C . MET A 1 94 ? -10.830 -4.341 -2.367 1.00 98.50 94 MET A C 1
ATOM 710 O O . MET A 1 94 ? -11.764 -5.033 -1.978 1.00 98.50 94 MET A O 1
ATOM 714 N N . ALA A 1 95 ? -9.644 -4.854 -2.684 1.00 98.50 95 ALA A N 1
ATOM 715 C CA . ALA A 1 95 ? -9.388 -6.287 -2.681 1.00 98.50 95 ALA A CA 1
ATOM 716 C C . ALA A 1 95 ? -9.482 -6.902 -1.272 1.00 98.50 95 ALA A C 1
ATOM 718 O O . ALA A 1 95 ? -10.070 -7.966 -1.090 1.00 98.50 95 ALA A O 1
ATOM 719 N N . TYR A 1 96 ? -8.980 -6.200 -0.252 1.00 98.69 96 TYR A N 1
ATOM 720 C CA . TYR A 1 96 ? -9.126 -6.604 1.145 1.00 98.69 96 TYR A CA 1
ATOM 721 C C . TYR A 1 96 ? -10.612 -6.689 1.543 1.00 98.69 96 TYR A C 1
ATOM 723 O O . TYR A 1 96 ? -11.055 -7.654 2.168 1.00 98.69 96 TYR A O 1
ATOM 731 N N . SER A 1 97 ? -11.403 -5.686 1.148 1.00 98.50 97 SER A N 1
ATOM 732 C CA . SER A 1 97 ? -12.852 -5.627 1.374 1.00 98.50 97 SER A CA 1
ATOM 733 C C . SER A 1 97 ? -13.596 -6.799 0.733 1.00 98.50 97 SER A C 1
ATOM 735 O O . SER A 1 97 ? -14.467 -7.381 1.380 1.00 98.50 97 SER A O 1
ATOM 737 N N . GLU A 1 98 ? -13.236 -7.166 -0.499 1.00 98.38 98 GLU A N 1
ATOM 738 C CA . GLU A 1 98 ? -13.812 -8.308 -1.217 1.00 98.38 98 GLU A CA 1
ATOM 739 C C . GLU A 1 98 ? -13.565 -9.627 -0.478 1.00 98.38 98 GLU A C 1
ATOM 741 O O . GLU A 1 98 ? -14.503 -10.397 -0.281 1.00 98.38 98 GLU A O 1
ATOM 746 N N . VAL A 1 99 ? -12.332 -9.861 -0.018 1.00 98.31 99 VAL A N 1
ATOM 747 C CA . VAL A 1 99 ? -11.958 -11.098 0.688 1.00 98.31 99 VAL A CA 1
ATOM 748 C C . VAL A 1 99 ? -12.632 -11.196 2.058 1.00 98.31 99 VAL A C 1
ATOM 750 O O . VAL A 1 99 ? -13.149 -12.252 2.414 1.00 98.31 99 VAL A O 1
ATOM 753 N N . ARG A 1 100 ? -12.674 -10.101 2.829 1.00 97.94 100 ARG A N 1
ATOM 754 C CA . ARG A 1 100 ? -13.293 -10.093 4.169 1.00 97.94 100 ARG A CA 1
ATOM 755 C C . ARG A 1 100 ? -14.818 -9.984 4.150 1.00 97.94 100 ARG A C 1
ATOM 757 O O . ARG A 1 100 ? -15.448 -10.160 5.189 1.00 97.94 100 ARG A O 1
ATOM 764 N N . GLY A 1 101 ? -15.421 -9.625 3.017 1.00 97.69 101 GLY A N 1
ATOM 765 C CA . GLY A 1 101 ? -16.852 -9.317 2.934 1.00 97.69 101 GLY A CA 1
ATOM 766 C C . GLY A 1 101 ? -17.268 -8.061 3.717 1.00 97.69 101 GLY A C 1
ATOM 767 O O . GLY A 1 101 ? -18.451 -7.872 3.998 1.00 97.69 101 GLY A O 1
ATOM 768 N N . ILE A 1 102 ? -16.318 -7.190 4.074 1.00 98.44 102 ILE A N 1
ATOM 769 C CA . ILE A 1 102 ? -16.567 -5.941 4.812 1.00 98.44 102 ILE A CA 1
ATOM 770 C C . ILE A 1 102 ? -16.706 -4.813 3.790 1.00 98.44 102 ILE A C 1
ATOM 772 O O . ILE A 1 102 ? -15.819 -4.665 2.957 1.00 98.44 102 ILE A O 1
ATOM 776 N N . PRO A 1 103 ? -17.749 -3.969 3.821 1.00 98.19 103 PRO A N 1
ATOM 777 C CA . PRO A 1 103 ? -17.961 -2.959 2.788 1.00 98.19 103 PRO A CA 1
ATOM 778 C C . PRO A 1 103 ? -16.846 -1.901 2.733 1.00 98.19 103 PRO A C 1
ATOM 780 O O . PRO A 1 103 ? -16.614 -1.174 3.701 1.00 98.19 103 PRO A O 1
ATOM 783 N N . CYS A 1 104 ? -16.232 -1.728 1.558 1.00 98.19 104 CYS A N 1
ATOM 784 C CA . CYS A 1 104 ? -15.357 -0.591 1.273 1.00 98.19 104 CYS A CA 1
ATOM 785 C C . CYS A 1 104 ? -16.179 0.688 1.047 1.00 98.19 104 CYS A C 1
ATOM 787 O O . CYS A 1 104 ? -17.230 0.678 0.386 1.00 98.19 104 CYS A O 1
ATOM 789 N N . ARG A 1 105 ? -15.728 1.812 1.611 1.00 97.75 105 ARG A N 1
ATOM 790 C CA . ARG A 1 105 ? -16.375 3.126 1.467 1.00 97.75 105 ARG A CA 1
ATOM 791 C C . ARG A 1 105 ? -15.344 4.219 1.217 1.00 97.75 105 ARG A C 1
ATOM 793 O O . ARG A 1 105 ? -14.180 4.103 1.590 1.00 97.75 105 ARG A O 1
ATOM 800 N N . LEU A 1 106 ? -15.804 5.334 0.649 1.00 95.38 106 LEU A N 1
ATOM 801 C CA . LEU A 1 106 ? -15.008 6.555 0.574 1.00 95.38 106 LEU A CA 1
ATOM 802 C C . LEU A 1 106 ? -14.726 7.058 1.999 1.00 95.38 106 LEU A C 1
ATOM 804 O O . LEU A 1 106 ? -15.615 7.601 2.657 1.00 95.38 106 LEU A O 1
ATOM 808 N N . GLY A 1 107 ? -13.504 6.841 2.485 1.00 93.75 107 GLY A N 1
ATOM 809 C CA . GLY A 1 107 ? -13.106 7.204 3.846 1.00 93.75 107 GLY A CA 1
ATOM 810 C C . GLY A 1 107 ? -12.655 8.648 3.994 1.00 93.75 107 GLY A C 1
ATOM 811 O O . GLY A 1 107 ? -12.866 9.243 5.048 1.00 93.75 107 GLY A O 1
ATOM 812 N N . PHE A 1 108 ? -12.076 9.230 2.943 1.00 92.56 108 PHE A N 1
ATOM 813 C CA . PHE A 1 108 ? -11.440 10.541 2.990 1.00 92.56 108 PHE A CA 1
ATOM 814 C C . PHE A 1 108 ? -11.784 11.373 1.761 1.00 92.56 108 PHE A C 1
ATOM 816 O O . PHE A 1 108 ? -11.909 10.858 0.654 1.00 92.56 108 PHE A O 1
ATOM 823 N N . VAL A 1 109 ? -11.873 12.683 1.963 1.00 88.81 109 VAL A N 1
ATOM 824 C CA . VAL A 1 109 ? -11.845 13.680 0.895 1.00 88.81 109 VAL A CA 1
ATOM 825 C C . VAL A 1 109 ? -10.533 14.434 1.006 1.00 88.81 109 VAL A C 1
ATOM 827 O O . VAL A 1 109 ? -10.150 14.894 2.086 1.00 88.81 109 VAL A O 1
ATOM 830 N N . ARG A 1 110 ? -9.840 14.570 -0.120 1.00 80.44 110 ARG A N 1
ATOM 831 C CA . ARG A 1 110 ? -8.612 15.349 -0.203 1.00 80.44 110 ARG A CA 1
ATOM 832 C C . ARG A 1 110 ? -8.959 16.838 -0.222 1.00 80.44 110 ARG A C 1
ATOM 834 O O . ARG A 1 110 ? -9.618 17.308 -1.142 1.00 80.44 110 ARG A O 1
ATOM 841 N N . THR A 1 111 ? -8.547 17.575 0.807 1.00 70.25 111 THR A N 1
ATOM 842 C CA . THR A 1 111 ? -8.960 18.979 1.021 1.00 70.25 111 THR A CA 1
ATOM 843 C C . THR A 1 111 ? -7.870 20.013 0.716 1.00 70.25 111 THR A C 1
ATOM 845 O O . THR A 1 111 ? -8.117 21.208 0.846 1.00 70.25 111 THR A O 1
ATOM 848 N N . GLY A 1 112 ? -6.674 19.585 0.293 1.00 62.75 112 GLY A N 1
ATOM 849 C CA . GLY A 1 112 ? -5.527 20.466 0.056 1.00 62.75 112 GLY A CA 1
ATOM 850 C C . GLY A 1 112 ? -4.863 20.266 -1.309 1.00 62.75 112 GLY A C 1
ATOM 851 O O . GLY A 1 112 ? -4.686 19.138 -1.774 1.00 62.75 112 GLY A O 1
ATOM 852 N N . THR A 1 113 ? -4.437 21.372 -1.929 1.00 52.47 113 THR A N 1
ATOM 853 C CA . THR A 1 113 ? -3.517 21.383 -3.083 1.00 52.47 113 THR A CA 1
ATOM 854 C C . THR A 1 113 ? -2.159 20.776 -2.703 1.00 52.47 113 THR A C 1
ATOM 856 O O . THR A 1 113 ? -1.778 20.837 -1.537 1.00 52.47 113 THR A O 1
ATOM 859 N N . HIS A 1 114 ? -1.389 20.246 -3.666 1.00 53.62 114 HIS A N 1
ATOM 860 C CA . HIS A 1 114 ? -0.043 19.645 -3.495 1.00 53.62 114 HIS A CA 1
ATOM 861 C C . HIS A 1 114 ? 1.039 20.562 -2.855 1.00 53.62 114 HIS A C 1
ATOM 863 O O . HIS A 1 114 ? 2.228 20.242 -2.884 1.00 53.62 114 HIS A O 1
ATOM 869 N N . SER A 1 115 ? 0.679 21.716 -2.292 1.00 46.16 115 SER A N 1
ATOM 870 C CA . SER A 1 115 ? 1.619 22.686 -1.745 1.00 46.16 115 SER A CA 1
ATOM 871 C C . SER A 1 115 ? 2.342 22.142 -0.507 1.00 46.16 115 SER A C 1
ATOM 873 O O . SER A 1 115 ? 1.763 21.556 0.412 1.00 46.16 115 SER A O 1
ATOM 875 N N . ARG A 1 116 ? 3.669 22.311 -0.520 1.00 52.59 116 ARG A N 1
ATOM 876 C CA . ARG A 1 116 ? 4.613 21.730 0.437 1.00 52.59 116 ARG A CA 1
ATOM 877 C C . ARG A 1 116 ? 4.313 22.225 1.852 1.00 52.59 116 ARG A C 1
ATOM 879 O O . ARG A 1 116 ? 4.686 23.335 2.222 1.00 52.59 116 ARG A O 1
ATOM 886 N N . SER A 1 117 ? 3.722 21.363 2.677 1.00 49.97 117 SER A N 1
ATOM 887 C CA . SER A 1 117 ? 3.519 21.605 4.115 1.00 49.97 117 SER A CA 1
ATOM 888 C C . SER A 1 117 ? 4.821 21.962 4.855 1.00 49.97 117 SER A C 1
ATOM 890 O O . SER A 1 117 ? 4.774 22.614 5.891 1.00 49.97 117 SER A O 1
ATOM 892 N N . ALA A 1 118 ? 5.985 21.589 4.305 1.00 45.16 118 ALA A N 1
ATOM 893 C CA . ALA A 1 118 ? 7.312 21.920 4.828 1.00 45.16 118 ALA A CA 1
ATOM 894 C C . ALA A 1 118 ? 7.649 23.428 4.820 1.00 45.16 118 ALA A C 1
ATOM 896 O O . ALA A 1 118 ? 8.471 23.861 5.623 1.00 45.16 118 ALA A O 1
ATOM 897 N N . LEU A 1 119 ? 6.997 24.229 3.967 1.00 46.97 119 LEU A N 1
ATOM 898 C CA . LEU A 1 119 ? 7.237 25.676 3.855 1.00 46.97 119 LEU A CA 1
ATOM 899 C C . LEU A 1 119 ? 6.464 26.506 4.895 1.00 46.97 119 LEU A C 1
ATOM 901 O O . LEU A 1 119 ? 6.548 27.731 4.880 1.00 46.97 119 LEU A O 1
ATOM 905 N N . LYS A 1 120 ? 5.680 25.872 5.779 1.00 52.81 120 LYS A N 1
ATOM 906 C CA . LYS A 1 120 ? 4.906 26.591 6.796 1.00 52.81 120 LYS A CA 1
ATOM 907 C C . LYS A 1 120 ? 5.775 26.927 8.025 1.00 52.81 120 LYS A C 1
ATOM 909 O O . LYS A 1 120 ? 6.441 26.014 8.534 1.00 52.81 120 LYS A O 1
ATOM 914 N N . PRO A 1 121 ? 5.791 28.201 8.475 1.00 47.22 121 PRO A N 1
ATOM 915 C CA . PRO A 1 121 ? 6.749 28.706 9.460 1.00 47.22 121 PRO A CA 1
ATOM 916 C C . PRO A 1 121 ? 6.517 28.210 10.895 1.00 47.22 121 PRO A C 1
ATOM 918 O O . PRO A 1 121 ? 7.483 28.121 11.649 1.00 47.22 121 PRO A O 1
ATOM 921 N N . SER A 1 122 ? 5.297 27.821 11.282 1.00 66.69 122 SER A N 1
ATOM 922 C CA . SER A 1 122 ? 5.017 27.300 12.634 1.00 66.69 122 SER A CA 1
ATOM 923 C C . SER A 1 122 ? 4.666 25.803 12.670 1.00 66.69 122 SER A C 1
ATOM 925 O O . SER A 1 122 ? 4.111 25.243 11.721 1.00 66.69 122 SER A O 1
ATOM 927 N N . GLN A 1 123 ? 4.944 25.130 13.798 1.00 54.78 123 GLN A N 1
ATOM 928 C CA . GLN A 1 123 ? 4.518 23.735 14.016 1.00 54.78 123 GLN A CA 1
ATOM 929 C C . GLN A 1 123 ? 2.988 23.579 13.983 1.00 54.78 123 GLN A C 1
ATOM 931 O O . GLN A 1 123 ? 2.490 22.572 13.480 1.00 54.78 123 GLN A O 1
ATOM 936 N N . LEU A 1 124 ? 2.247 24.593 14.446 1.00 55.09 124 LEU A N 1
ATOM 937 C CA . LEU A 1 124 ? 0.786 24.632 14.387 1.00 55.09 124 LEU A CA 1
ATOM 938 C C . LEU A 1 124 ? 0.288 24.665 12.937 1.00 55.09 124 LEU A C 1
ATOM 940 O O . LEU A 1 124 ? -0.575 23.876 12.567 1.00 55.09 124 LEU A O 1
ATOM 944 N N . GLU A 1 125 ? 0.874 25.498 12.077 1.00 52.22 125 GLU A N 1
ATOM 945 C CA . GLU A 1 125 ? 0.522 25.528 10.654 1.00 52.22 125 GLU A CA 1
ATOM 946 C C . GLU A 1 125 ? 0.953 24.264 9.911 1.00 52.22 125 GLU A C 1
ATOM 948 O O . GLU A 1 125 ? 0.298 23.888 8.944 1.00 52.22 125 GLU A O 1
ATOM 953 N N . ARG A 1 126 ? 2.019 23.579 10.345 1.00 59.50 126 ARG A N 1
ATOM 954 C CA . ARG A 1 126 ? 2.383 22.258 9.805 1.00 59.50 126 ARG A CA 1
ATOM 955 C C . ARG A 1 126 ? 1.367 21.193 10.204 1.00 59.50 126 ARG A C 1
ATOM 957 O O . ARG A 1 126 ? 0.970 20.406 9.349 1.00 59.50 126 ARG A O 1
ATOM 964 N N . ALA A 1 127 ? 0.914 21.196 11.457 1.00 55.34 127 ALA A N 1
ATOM 965 C CA . ALA A 1 127 ? -0.146 20.311 11.933 1.00 55.34 127 ALA A CA 1
ATOM 966 C C . ALA A 1 127 ? -1.481 20.590 11.218 1.00 55.34 127 ALA A C 1
ATOM 968 O O . ALA A 1 127 ? -2.149 19.651 10.794 1.00 55.34 127 ALA A O 1
ATOM 969 N N . ILE A 1 128 ? -1.821 21.863 10.991 1.00 55.00 128 ILE A N 1
ATOM 970 C CA . ILE A 1 128 ? -2.987 22.280 10.199 1.00 55.00 128 ILE A CA 1
ATOM 971 C C . ILE A 1 128 ? -2.804 21.903 8.720 1.00 55.00 128 ILE A C 1
ATOM 973 O O . ILE A 1 128 ? -3.717 21.374 8.107 1.00 55.00 128 ILE A O 1
ATOM 977 N N . ALA A 1 129 ? -1.623 22.089 8.126 1.00 57.06 129 ALA A N 1
ATOM 978 C CA . ALA A 1 129 ? -1.352 21.688 6.743 1.00 57.06 129 ALA A CA 1
ATOM 979 C C . ALA A 1 129 ? -1.374 20.163 6.552 1.00 57.06 129 ALA A C 1
ATOM 981 O O . ALA A 1 129 ? -1.710 19.699 5.468 1.00 57.06 129 ALA A O 1
ATOM 982 N N . LEU A 1 130 ? -1.035 19.385 7.586 1.00 56.00 130 LEU A N 1
ATOM 983 C CA . LEU A 1 130 ? -1.249 17.937 7.637 1.00 56.00 130 LEU A CA 1
ATOM 984 C C . LEU A 1 130 ? -2.748 17.604 7.756 1.00 56.00 130 LEU A C 1
ATOM 986 O O . LEU A 1 130 ? -3.228 16.794 6.966 1.00 56.00 130 LEU A O 1
ATOM 990 N N . GLN A 1 131 ? -3.494 18.287 8.640 1.00 51.94 131 GLN A N 1
ATOM 991 C CA . GLN A 1 131 ? -4.964 18.180 8.750 1.00 51.94 131 GLN A CA 1
ATOM 992 C C . GLN A 1 131 ? -5.682 18.501 7.437 1.00 51.94 131 GLN A C 1
ATOM 994 O O . GLN A 1 131 ? -6.686 17.878 7.110 1.00 51.94 131 GLN A O 1
ATOM 999 N N . LEU A 1 132 ? -5.169 19.465 6.672 1.00 52.91 132 LEU A N 1
ATOM 1000 C CA . LEU A 1 132 ? -5.761 19.915 5.417 1.00 52.91 132 LEU A CA 1
ATOM 1001 C C . LEU A 1 132 ? -5.538 18.939 4.257 1.00 52.91 132 LEU A C 1
ATOM 1003 O O . LEU A 1 132 ? -6.150 19.127 3.206 1.00 52.91 132 LEU A O 1
ATOM 1007 N N . LYS A 1 133 ? -4.697 17.904 4.397 1.00 68.06 133 LYS A N 1
ATOM 1008 C CA . LYS A 1 133 ? -4.459 16.953 3.299 1.00 68.06 133 LYS A CA 1
ATOM 1009 C C . LYS A 1 133 ? -5.602 15.960 3.134 1.00 68.06 133 LYS A C 1
ATOM 1011 O O . LYS A 1 133 ? -6.002 15.718 2.000 1.00 68.06 133 LYS A O 1
ATOM 1016 N N . LEU A 1 134 ? -6.139 15.424 4.230 1.00 83.12 134 LEU A N 1
ATOM 1017 C CA . LEU A 1 134 ? -7.159 14.373 4.210 1.00 83.12 134 LEU A CA 1
ATOM 1018 C C . LEU A 1 134 ? -8.203 14.621 5.300 1.00 83.12 134 LEU A C 1
ATOM 1020 O O . LEU A 1 134 ? -7.892 14.596 6.489 1.00 83.12 134 LEU A O 1
ATOM 1024 N N . ASN A 1 135 ? -9.458 14.804 4.900 1.00 87.38 135 ASN A N 1
ATOM 1025 C CA . ASN A 1 135 ? -10.570 14.970 5.825 1.00 87.38 135 ASN A CA 1
ATOM 1026 C C . ASN A 1 135 ? -11.476 13.727 5.796 1.00 87.38 135 ASN A C 1
ATOM 1028 O O . ASN A 1 135 ? -11.999 13.407 4.726 1.00 87.38 135 ASN A O 1
ATOM 1032 N N . PRO A 1 136 ? -11.706 13.031 6.927 1.00 92.25 136 PRO A N 1
ATOM 1033 C CA . PRO A 1 136 ? -12.547 11.844 6.913 1.00 92.25 136 PRO A CA 1
ATOM 1034 C C . PRO A 1 136 ? -14.018 12.153 6.632 1.00 92.25 136 PRO A C 1
ATOM 1036 O O . PRO A 1 136 ? -14.595 13.112 7.161 1.00 92.25 136 PRO A O 1
ATOM 1039 N N . VAL A 1 137 ? -14.649 11.283 5.851 1.00 95.38 137 VAL A N 1
ATOM 1040 C CA . VAL A 1 137 ? -16.080 11.310 5.554 1.00 95.38 137 VAL A CA 1
ATOM 1041 C C . VAL A 1 137 ? -16.829 10.737 6.754 1.00 95.38 137 VAL A C 1
ATOM 1043 O O . VAL A 1 137 ? -16.879 9.527 6.960 1.00 95.38 137 VAL A O 1
ATOM 1046 N N . ARG A 1 138 ? -17.420 11.616 7.574 1.00 95.38 138 ARG A N 1
ATOM 1047 C CA . ARG A 1 138 ? -18.074 11.234 8.840 1.00 95.38 138 ARG A CA 1
ATOM 1048 C C . ARG A 1 138 ? -19.120 10.125 8.666 1.00 95.38 138 ARG A C 1
ATOM 1050 O O . ARG A 1 138 ? -19.148 9.211 9.479 1.00 95.38 138 ARG A O 1
ATOM 1057 N N . SER A 1 139 ? -19.947 10.179 7.621 1.00 96.88 139 SER A N 1
ATOM 1058 C CA . SER A 1 139 ? -20.976 9.159 7.349 1.00 96.88 139 SER A CA 1
ATOM 1059 C C . SER A 1 139 ? -20.397 7.770 7.055 1.00 96.88 139 SER A C 1
ATOM 1061 O O . SER A 1 139 ? -21.070 6.761 7.268 1.00 96.88 139 SER A O 1
ATOM 1063 N N . SER A 1 140 ? -19.144 7.697 6.605 1.00 96.94 140 SER A N 1
ATOM 1064 C CA . SER A 1 140 ? -18.461 6.431 6.357 1.00 96.94 140 SER A CA 1
ATOM 1065 C C . SER A 1 140 ? -17.963 5.784 7.646 1.00 96.94 140 SER A C 1
ATOM 1067 O O . SER A 1 140 ? -18.000 4.560 7.715 1.00 96.94 140 SER A O 1
ATOM 1069 N N . VAL A 1 141 ? -17.567 6.571 8.659 1.00 97.88 141 VAL A N 1
ATOM 1070 C CA . VAL A 1 141 ? -16.753 6.091 9.800 1.00 97.88 141 VAL A CA 1
ATOM 1071 C C . VAL A 1 141 ? -17.377 6.274 11.189 1.00 97.88 141 VAL A C 1
ATOM 1073 O O . VAL A 1 141 ? -16.950 5.618 12.131 1.00 97.88 141 VAL A O 1
ATOM 1076 N N . ALA A 1 142 ? -18.359 7.163 11.361 1.00 98.31 142 ALA A N 1
ATOM 1077 C CA . ALA A 1 142 ? -18.932 7.442 12.679 1.00 98.31 142 ALA A CA 1
ATOM 1078 C C . ALA A 1 142 ? -19.712 6.237 13.233 1.00 98.31 142 ALA A C 1
ATOM 1080 O O . ALA A 1 142 ? -20.585 5.702 12.552 1.00 98.31 142 ALA A O 1
ATOM 1081 N N . GLY A 1 143 ? -19.421 5.859 14.479 1.00 98.50 143 GLY A N 1
ATOM 1082 C CA . GLY A 1 143 ? -20.031 4.736 15.189 1.00 98.50 143 GLY A CA 1
ATOM 1083 C C . GLY A 1 143 ? -19.564 3.357 14.720 1.00 98.50 143 GLY A C 1
ATOM 1084 O O . GLY A 1 143 ? -20.247 2.387 15.018 1.00 98.50 143 GLY A O 1
ATOM 1085 N N . LYS A 1 144 ? -18.465 3.272 13.959 1.00 98.69 144 LYS A N 1
ATOM 1086 C CA . LYS A 1 144 ? -18.002 2.032 13.321 1.00 98.69 144 LYS A CA 1
ATOM 1087 C C . LYS A 1 144 ? -16.586 1.648 13.732 1.00 98.69 144 LYS A C 1
ATOM 1089 O O . LYS A 1 144 ? -15.748 2.527 13.956 1.00 98.69 144 LYS A O 1
ATOM 1094 N N . ARG A 1 145 ? -16.323 0.343 13.708 1.00 98.75 145 ARG A N 1
ATOM 1095 C CA . ARG A 1 145 ? -14.996 -0.277 13.677 1.00 98.75 145 ARG A CA 1
ATOM 1096 C C . ARG A 1 145 ? -14.449 -0.179 12.256 1.00 98.75 145 ARG A C 1
ATOM 1098 O O . ARG A 1 145 ? -15.085 -0.639 11.304 1.00 98.75 145 ARG A O 1
ATOM 1105 N N . VAL A 1 146 ? -13.309 0.482 12.094 1.00 98.81 146 VAL A N 1
ATOM 1106 C CA . VAL A 1 146 ? -12.747 0.847 10.789 1.00 98.81 146 VAL A CA 1
ATOM 1107 C C . VAL A 1 146 ? -11.479 0.047 10.526 1.00 98.81 146 VAL A C 1
ATOM 1109 O O . VAL A 1 146 ? -10.534 0.140 11.303 1.00 98.81 146 VAL A O 1
ATOM 1112 N N . VAL A 1 147 ? -11.406 -0.648 9.391 1.00 98.75 147 VAL A N 1
ATOM 1113 C CA . VAL A 1 147 ? -10.124 -1.090 8.824 1.00 98.75 147 VAL A CA 1
ATOM 1114 C C . VAL A 1 147 ? -9.572 0.036 7.957 1.00 98.75 147 VAL A C 1
ATOM 1116 O O . VAL A 1 147 ? -10.171 0.406 6.945 1.00 98.75 147 VAL A O 1
ATOM 1119 N N . LEU A 1 148 ? -8.444 0.606 8.375 1.00 98.56 148 LEU A N 1
ATOM 1120 C CA . LEU A 1 148 ? -7.708 1.629 7.640 1.00 98.56 148 LEU A CA 1
ATOM 1121 C C . LEU A 1 148 ? -6.562 0.968 6.875 1.00 98.56 148 LEU A C 1
ATOM 1123 O O . LEU A 1 148 ? -5.583 0.543 7.487 1.00 98.56 148 LEU A O 1
ATOM 1127 N N . VAL A 1 149 ? -6.665 0.928 5.551 1.00 98.44 149 VAL A N 1
ATOM 1128 C CA . VAL A 1 149 ? -5.609 0.402 4.683 1.00 98.44 149 VAL A CA 1
ATOM 1129 C C . VAL A 1 149 ? -4.696 1.542 4.240 1.00 98.44 149 VAL A C 1
ATOM 1131 O O . VAL A 1 149 ? -5.176 2.548 3.718 1.00 98.44 149 VAL A O 1
ATOM 1134 N N . ASP A 1 150 ? -3.392 1.391 4.448 1.00 96.44 150 ASP A N 1
ATOM 1135 C CA . ASP A 1 150 ? -2.357 2.335 4.006 1.00 96.44 150 ASP A CA 1
ATOM 1136 C C . ASP A 1 150 ? -1.287 1.591 3.194 1.00 96.44 150 ASP A C 1
ATOM 1138 O O . ASP A 1 150 ? -1.190 0.368 3.274 1.00 96.44 150 ASP A O 1
ATOM 1142 N N . ASP A 1 151 ? -0.504 2.298 2.382 1.00 94.12 151 ASP A N 1
ATOM 1143 C CA . ASP A 1 151 ? 0.501 1.661 1.522 1.00 94.12 151 ASP A CA 1
ATOM 1144 C C . ASP A 1 151 ? 1.789 1.294 2.268 1.00 94.12 151 ASP A C 1
ATOM 1146 O O . ASP A 1 151 ? 2.341 0.224 2.042 1.00 94.12 151 ASP A O 1
ATOM 1150 N N . SER A 1 152 ? 2.263 2.160 3.162 1.00 92.50 152 SER A N 1
ATOM 1151 C CA . SER A 1 152 ? 3.557 2.037 3.824 1.00 92.50 152 SER A CA 1
ATOM 1152 C C . SER A 1 152 ? 3.634 2.947 5.053 1.00 92.50 152 SER A C 1
ATOM 1154 O O . SER A 1 152 ? 2.903 3.930 5.187 1.00 92.50 152 SER A O 1
ATOM 1156 N N . VAL A 1 153 ? 4.551 2.647 5.978 1.00 93.06 153 VAL A N 1
ATOM 1157 C CA . VAL A 1 153 ? 4.784 3.476 7.171 1.00 93.06 153 VAL A CA 1
ATOM 1158 C C . VAL A 1 153 ? 6.274 3.750 7.335 1.00 93.06 153 VAL A C 1
ATOM 1160 O O . VAL A 1 153 ? 7.055 2.844 7.600 1.00 93.06 153 VAL A O 1
ATOM 1163 N N . VAL A 1 154 ? 6.653 5.028 7.218 1.00 91.75 154 VAL A N 1
ATOM 1164 C CA . VAL A 1 154 ? 8.044 5.489 7.382 1.00 91.75 154 VAL A CA 1
ATOM 1165 C C . VAL A 1 154 ? 8.297 5.960 8.820 1.00 91.75 154 VAL A C 1
ATOM 1167 O O . VAL A 1 154 ? 8.873 5.241 9.625 1.00 91.75 154 VAL A O 1
ATOM 1170 N N . ARG A 1 155 ? 7.810 7.159 9.177 1.00 90.75 155 ARG A N 1
ATOM 1171 C CA . ARG A 1 155 ? 7.978 7.765 10.518 1.00 90.75 155 ARG A CA 1
ATOM 1172 C C . ARG A 1 155 ? 6.708 7.726 11.382 1.00 90.75 155 ARG A C 1
ATOM 1174 O O . ARG A 1 155 ? 6.683 8.290 12.468 1.00 90.75 155 ARG A O 1
A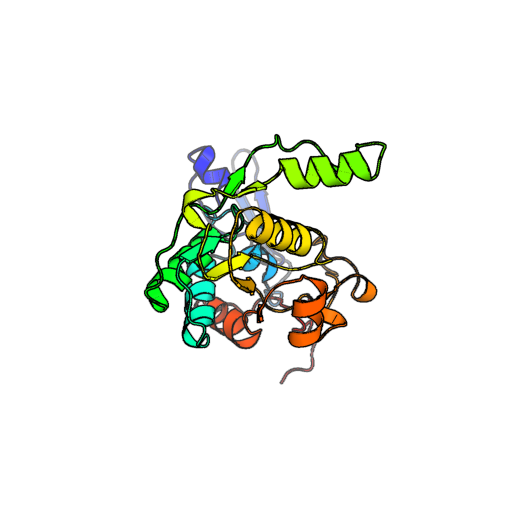TOM 1181 N N . GLY A 1 156 ? 5.600 7.187 10.870 1.00 89.81 156 GLY A N 1
ATOM 1182 C CA . GLY A 1 156 ? 4.324 7.055 11.597 1.00 89.81 156 GLY A CA 1
ATOM 1183 C C . GLY A 1 156 ? 3.516 8.342 11.847 1.00 89.81 156 GLY A C 1
ATOM 1184 O O . GLY A 1 156 ? 2.312 8.261 12.068 1.00 89.81 156 GLY A O 1
ATOM 1185 N N . ASN A 1 157 ? 4.114 9.536 11.759 1.00 87.62 157 ASN A N 1
ATOM 1186 C CA . ASN A 1 157 ? 3.436 10.807 12.078 1.00 87.62 157 ASN A CA 1
ATOM 1187 C C . ASN A 1 157 ? 2.150 11.057 11.271 1.00 87.62 157 ASN A C 1
ATOM 1189 O O . ASN A 1 157 ? 1.136 11.474 11.834 1.00 87.62 157 ASN A O 1
ATOM 1193 N N . THR A 1 158 ? 2.184 10.802 9.960 1.00 87.00 158 THR A N 1
ATOM 1194 C CA . THR A 1 158 ? 1.009 10.951 9.087 1.00 87.00 158 THR A CA 1
ATOM 1195 C C . THR A 1 158 ? -0.093 9.986 9.503 1.00 87.00 158 THR A C 1
ATOM 1197 O O . THR A 1 158 ? -1.226 10.404 9.723 1.00 87.00 158 THR A O 1
ATOM 1200 N N . LEU A 1 159 ? 0.245 8.714 9.690 1.00 92.12 159 LEU A N 1
ATOM 1201 C CA . LEU A 1 159 ? -0.719 7.688 10.055 1.00 92.12 159 LEU A CA 1
ATOM 1202 C C . LEU A 1 159 ? -1.335 7.939 11.441 1.00 92.12 159 LEU A C 1
ATOM 1204 O O . LEU A 1 159 ? -2.555 7.911 11.585 1.00 92.12 159 LEU A O 1
ATOM 1208 N N . LYS A 1 160 ? -0.520 8.304 12.440 1.00 93.75 160 LYS A N 1
ATOM 1209 C CA . LYS A 1 160 ? -0.987 8.742 13.767 1.00 93.75 160 LYS A CA 1
ATOM 1210 C C . LYS A 1 160 ? -2.009 9.871 13.660 1.00 93.75 160 LYS A C 1
ATOM 1212 O O . LYS A 1 160 ? -3.029 9.888 14.352 1.00 93.75 160 LYS A O 1
ATOM 1217 N N . HIS A 1 161 ? -1.757 10.820 12.762 1.00 90.31 161 HIS A N 1
ATOM 1218 C CA . HIS A 1 161 ? -2.682 11.909 12.502 1.00 90.31 161 HIS A CA 1
ATOM 1219 C C . HIS A 1 161 ? -4.000 11.432 11.872 1.00 90.31 161 HIS A C 1
ATOM 1221 O O . HIS A 1 161 ? -5.078 11.866 12.296 1.00 90.31 161 HIS A O 1
ATOM 1227 N N . VAL A 1 162 ? -3.928 10.535 10.886 1.00 92.81 162 VAL A N 1
ATOM 1228 C CA . VAL A 1 162 ? -5.098 9.944 10.222 1.00 92.81 162 VAL A CA 1
ATOM 1229 C C . VAL A 1 162 ? -5.970 9.198 11.235 1.00 92.81 162 VAL A C 1
ATOM 1231 O O . VAL A 1 162 ? -7.153 9.521 11.364 1.00 92.81 162 VAL A O 1
ATOM 1234 N N . VAL A 1 163 ? -5.382 8.299 12.029 1.00 96.25 163 VAL A N 1
ATOM 1235 C CA . VAL A 1 163 ? -6.074 7.528 13.078 1.00 96.25 163 VAL A CA 1
ATOM 1236 C C . VAL A 1 163 ? -6.741 8.453 14.099 1.00 9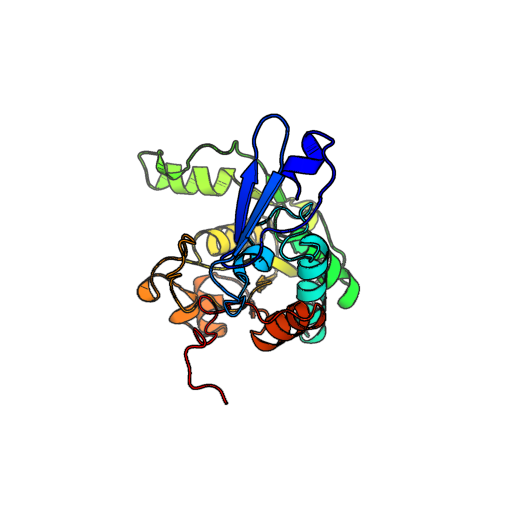6.25 163 VAL A C 1
ATOM 1238 O O . VAL A 1 163 ? -7.934 8.332 14.382 1.00 96.25 163 VAL A O 1
ATOM 1241 N N . SER A 1 164 ? -6.008 9.455 14.591 1.00 94.94 164 SER A N 1
ATOM 1242 C CA . SER A 1 164 ? -6.548 10.456 15.515 1.00 94.94 164 SER A CA 1
ATOM 1243 C C . SER A 1 164 ? -7.758 11.199 14.929 1.00 94.94 164 SER A C 1
ATOM 1245 O O . SER A 1 164 ? -8.729 11.487 15.630 1.00 94.94 164 SER A O 1
ATOM 1247 N N . THR A 1 165 ? -7.732 11.502 13.629 1.00 93.00 165 THR A N 1
ATOM 1248 C CA . THR A 1 165 ? -8.827 12.207 12.951 1.00 93.00 165 THR A CA 1
ATOM 1249 C C . THR A 1 165 ? -10.038 11.303 12.724 1.00 93.00 165 THR A C 1
ATOM 1251 O O . THR A 1 165 ? -11.163 11.772 12.897 1.00 93.00 165 THR A O 1
ATOM 1254 N N . LEU A 1 166 ? -9.836 10.018 12.419 1.00 96.25 166 LEU A N 1
ATOM 1255 C CA . LEU A 1 166 ? -10.912 9.023 12.353 1.00 96.25 166 LEU A CA 1
ATOM 1256 C C . LEU A 1 166 ? -11.645 8.905 13.694 1.00 96.25 166 LEU A C 1
ATOM 1258 O O . LEU A 1 166 ? -12.871 9.040 13.730 1.00 96.25 166 LEU A O 1
ATOM 1262 N N . ARG A 1 167 ? -10.904 8.781 14.805 1.00 96.88 167 ARG A N 1
ATOM 1263 C CA . ARG A 1 167 ? -11.492 8.754 16.155 1.00 96.88 167 ARG A CA 1
ATOM 1264 C C . ARG A 1 167 ? -12.264 10.036 16.473 1.00 96.88 167 ARG A C 1
ATOM 1266 O O . ARG A 1 167 ? -13.420 9.970 16.878 1.00 96.88 167 ARG A O 1
ATOM 1273 N N . ARG A 1 168 ? -11.701 11.220 16.185 1.00 94.38 168 ARG A N 1
ATOM 1274 C CA . ARG A 1 168 ? -12.426 12.505 16.343 1.00 94.38 168 ARG A CA 1
ATOM 1275 C C . ARG A 1 168 ? -13.700 12.592 15.495 1.00 94.38 168 ARG A C 1
ATOM 1277 O O . ARG A 1 168 ? -14.617 13.338 15.833 1.00 94.38 168 ARG A O 1
ATOM 1284 N N . ARG A 1 169 ? -13.763 11.865 14.377 1.00 95.06 169 ARG A N 1
A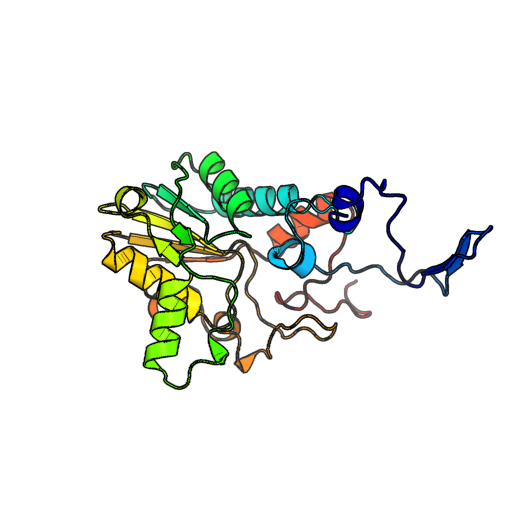TOM 1285 C CA . ARG A 1 169 ? -14.938 11.789 13.498 1.00 95.06 169 ARG A CA 1
ATOM 1286 C C . ARG A 1 169 ? -15.922 10.688 13.901 1.00 95.06 169 ARG A C 1
ATOM 1288 O O . ARG A 1 169 ? -16.972 10.593 13.271 1.00 95.06 169 ARG A O 1
ATOM 1295 N N . GLY A 1 170 ? -15.642 9.969 14.985 1.00 96.69 170 GLY A N 1
ATOM 1296 C CA . GLY A 1 170 ? -16.563 9.049 15.638 1.00 96.69 170 GLY A CA 1
ATOM 1297 C C . GLY A 1 170 ? -16.289 7.571 15.381 1.00 96.69 170 GLY A C 1
ATOM 1298 O O . GLY A 1 170 ? -17.152 6.780 15.734 1.00 96.69 170 GLY A O 1
ATOM 1299 N N . ALA A 1 171 ? -15.162 7.186 14.772 1.00 98.44 171 ALA A N 1
ATOM 1300 C CA . ALA A 1 171 ? -14.778 5.772 14.705 1.00 98.44 171 ALA A CA 1
ATOM 1301 C C . ALA A 1 171 ? -14.599 5.208 16.126 1.00 98.44 171 ALA A C 1
ATOM 1303 O O . ALA A 1 171 ? -13.941 5.845 16.956 1.00 98.44 171 ALA A O 1
ATOM 1304 N N . THR A 1 172 ? -15.193 4.046 16.403 1.00 98.44 172 THR A N 1
ATOM 1305 C CA . THR A 1 172 ? -15.104 3.375 17.711 1.00 98.44 172 THR A CA 1
ATOM 1306 C C . THR A 1 172 ? -13.782 2.633 17.841 1.00 98.44 172 THR A C 1
ATOM 1308 O O . THR A 1 172 ? -13.095 2.776 18.851 1.00 98.44 172 THR A O 1
ATOM 1311 N N . GLU A 1 173 ? -13.384 1.951 16.769 1.00 98.62 173 GLU A N 1
ATOM 1312 C CA . GLU A 1 173 ? -12.109 1.251 16.627 1.00 98.62 173 GLU A CA 1
ATOM 1313 C C . GLU A 1 173 ? -11.487 1.580 15.263 1.00 98.62 173 GLU A C 1
ATOM 1315 O O . GLU A 1 173 ? -12.183 1.901 14.294 1.00 98.62 173 GLU A O 1
ATOM 1320 N N . VAL A 1 174 ? -10.163 1.538 15.194 1.00 98.69 174 VAL A N 1
ATOM 1321 C CA . VAL A 1 174 ? -9.344 1.749 14.009 1.00 98.69 174 VAL A CA 1
ATOM 1322 C C . VAL A 1 174 ? -8.266 0.667 13.984 1.00 98.69 174 VAL A C 1
ATOM 1324 O O . VAL A 1 174 ? -7.332 0.692 14.783 1.00 98.69 174 VAL A O 1
ATOM 1327 N N . HIS A 1 175 ? -8.369 -0.252 13.030 1.00 98.56 175 HIS A N 1
ATOM 1328 C CA . HIS A 1 175 ? -7.417 -1.328 12.773 1.00 98.56 175 HIS A CA 1
ATOM 1329 C C . HIS A 1 175 ? -6.619 -0.965 11.527 1.00 98.56 175 HIS A C 1
ATOM 1331 O O . HIS A 1 175 ? -7.171 -0.873 10.432 1.00 98.56 175 HIS A O 1
ATOM 1337 N N . VAL A 1 176 ? -5.328 -0.693 11.688 1.00 98.44 176 VAL A N 1
ATOM 1338 C CA . VAL A 1 176 ? -4.474 -0.309 10.564 1.00 98.44 176 VAL A CA 1
ATOM 1339 C C . VAL A 1 176 ? -3.943 -1.556 9.874 1.00 98.44 176 VAL A C 1
ATOM 1341 O O . VAL A 1 176 ? -3.495 -2.490 10.535 1.00 98.44 176 VAL A O 1
ATOM 1344 N N . ARG A 1 177 ? -3.971 -1.558 8.546 1.00 98.00 177 ARG A N 1
ATOM 1345 C CA . ARG A 1 177 ? -3.432 -2.623 7.706 1.00 98.00 177 ARG A CA 1
ATOM 1346 C C . ARG A 1 177 ? -2.532 -2.006 6.649 1.00 98.00 177 ARG A C 1
ATOM 1348 O O . ARG A 1 177 ? -2.992 -1.246 5.800 1.00 98.00 177 ARG A O 1
ATOM 1355 N N . VAL A 1 178 ? -1.234 -2.260 6.758 1.00 97.50 178 VAL A N 1
ATOM 1356 C CA . VAL A 1 178 ? -0.233 -1.685 5.859 1.00 97.50 178 VAL A CA 1
ATOM 1357 C C . VAL A 1 178 ? 0.015 -2.673 4.731 1.00 97.50 178 VAL A C 1
ATOM 1359 O O . VAL A 1 178 ? 0.552 -3.757 4.949 1.00 97.50 178 VAL A O 1
ATOM 1362 N N . CYS A 1 179 ? -0.352 -2.285 3.514 1.00 95.75 179 CYS A N 1
ATOM 1363 C CA . CYS A 1 179 ? -0.196 -3.076 2.300 1.00 95.75 179 CYS A CA 1
ATOM 1364 C C . CYS A 1 179 ? 1.257 -3.043 1.784 1.00 95.75 179 CYS A C 1
ATOM 1366 O O . CYS A 1 179 ? 1.520 -2.886 0.596 1.00 95.75 179 CYS A O 1
ATOM 1368 N N . SER A 1 180 ? 2.213 -3.193 2.692 1.00 96.06 180 SER A N 1
ATOM 1369 C CA . SER A 1 180 ? 3.615 -3.463 2.418 1.00 96.06 180 SER A CA 1
ATOM 1370 C C . SER A 1 180 ? 4.225 -4.159 3.627 1.00 96.06 180 SER A C 1
ATOM 1372 O O . SER A 1 180 ? 3.737 -3.979 4.747 1.00 96.06 180 SER A O 1
ATOM 1374 N N . PRO A 1 181 ? 5.348 -4.863 3.448 1.00 96.81 181 PRO A N 1
ATOM 1375 C CA . PRO A 1 181 ? 6.183 -5.221 4.576 1.00 96.81 181 PRO A CA 1
ATOM 1376 C C . PRO A 1 181 ? 6.721 -3.988 5.288 1.00 96.81 181 PRO A C 1
ATOM 1378 O O . PRO A 1 181 ? 6.699 -2.861 4.774 1.00 96.81 181 PRO A O 1
ATOM 1381 N N . ARG A 1 182 ? 7.230 -4.223 6.494 1.00 96.00 182 ARG A N 1
ATOM 1382 C CA . ARG A 1 182 ? 7.874 -3.199 7.313 1.00 96.00 182 ARG A CA 1
ATOM 1383 C C . ARG A 1 182 ? 9.065 -2.613 6.571 1.00 96.00 182 ARG A C 1
ATOM 1385 O O . ARG A 1 182 ? 9.879 -3.349 6.023 1.00 96.00 182 ARG A O 1
ATOM 1392 N N . LEU A 1 183 ? 9.194 -1.291 6.596 1.00 95.94 183 LEU A N 1
ATOM 1393 C CA . LEU A 1 183 ? 10.419 -0.628 6.169 1.00 95.94 183 LEU A CA 1
ATOM 1394 C C . LEU A 1 183 ? 11.461 -0.758 7.280 1.00 95.94 183 LEU A C 1
ATOM 1396 O O . LEU A 1 183 ? 11.275 -0.216 8.369 1.00 95.94 183 LEU A O 1
ATOM 1400 N N . LEU A 1 184 ? 12.532 -1.496 6.994 1.00 95.56 184 LEU A N 1
ATOM 1401 C CA . LEU A 1 184 ? 13.595 -1.838 7.941 1.00 95.56 184 LEU A CA 1
ATOM 1402 C C . LEU A 1 184 ? 14.944 -1.217 7.564 1.00 95.56 184 LEU A C 1
ATOM 1404 O O . LEU A 1 184 ? 15.754 -0.951 8.446 1.00 95.56 184 LEU A O 1
ATOM 1408 N N . ASN A 1 185 ? 15.177 -0.956 6.274 1.00 95.19 185 ASN A N 1
ATOM 1409 C CA . ASN A 1 185 ? 16.443 -0.424 5.770 1.00 95.19 185 ASN A CA 1
ATOM 1410 C C . ASN A 1 185 ? 16.224 0.786 4.854 1.00 95.19 185 ASN A C 1
ATOM 1412 O O . ASN A 1 185 ? 15.242 0.843 4.110 1.00 95.19 185 ASN A O 1
ATOM 1416 N N . GLY A 1 186 ? 17.186 1.711 4.853 1.00 94.25 186 GLY A N 1
ATOM 1417 C CA . GLY A 1 186 ? 17.272 2.764 3.839 1.00 94.25 186 GLY A CA 1
ATOM 1418 C C . GLY A 1 186 ? 17.618 2.197 2.457 1.00 94.25 186 GLY A C 1
ATOM 1419 O O . GLY A 1 186 ? 18.195 1.115 2.341 1.00 94.25 186 GLY A O 1
ATOM 1420 N N . CYS A 1 187 ? 17.272 2.918 1.389 1.00 93.69 187 CYS A N 1
ATOM 1421 C CA . CYS A 1 187 ? 17.527 2.455 0.023 1.00 93.69 187 CYS A CA 1
ATOM 1422 C C . CYS A 1 187 ? 18.904 2.925 -0.484 1.00 93.69 187 CYS A C 1
ATOM 1424 O O . CYS A 1 187 ? 19.124 4.131 -0.591 1.00 93.69 187 CYS A O 1
ATOM 1426 N N . PRO A 1 188 ? 19.815 2.019 -0.893 1.00 92.00 188 PRO A N 1
ATOM 1427 C CA . PRO A 1 188 ? 21.098 2.402 -1.485 1.00 92.00 188 PRO A CA 1
ATOM 1428 C C . PRO A 1 188 ? 21.009 2.697 -2.994 1.00 92.00 188 PRO A C 1
ATOM 1430 O O . PRO A 1 188 ? 22.002 3.091 -3.599 1.00 92.00 188 PRO A O 1
ATOM 1433 N N . PHE A 1 189 ? 19.840 2.499 -3.617 1.00 91.25 189 PHE A N 1
ATOM 1434 C CA . PHE A 1 189 ? 19.643 2.565 -5.073 1.00 91.25 189 PHE A CA 1
ATOM 1435 C C . PHE A 1 189 ? 18.855 3.801 -5.540 1.00 91.25 189 PHE A C 1
ATOM 1437 O O . PHE A 1 189 ? 18.359 3.830 -6.663 1.00 91.25 189 PHE A O 1
ATOM 1444 N N . GLY A 1 190 ? 18.736 4.826 -4.689 1.00 86.50 190 GLY A N 1
ATOM 1445 C CA . GLY A 1 190 ? 18.208 6.142 -5.070 1.00 86.50 190 GLY A CA 1
ATOM 1446 C C . GLY A 1 190 ? 16.741 6.411 -4.724 1.00 86.50 190 GLY A C 1
ATOM 1447 O O . GLY A 1 190 ? 16.274 7.525 -4.940 1.00 86.50 190 GLY A O 1
ATOM 1448 N N . THR A 1 191 ? 16.007 5.451 -4.152 1.00 89.56 191 THR A N 1
ATOM 1449 C CA . THR A 1 191 ? 14.692 5.746 -3.554 1.00 89.56 191 THR A CA 1
ATOM 1450 C C . THR A 1 191 ? 14.872 6.537 -2.258 1.00 89.56 191 THR A C 1
ATOM 1452 O O . THR A 1 191 ? 15.726 6.199 -1.445 1.00 89.56 191 THR A O 1
ATOM 1455 N N . GLU A 1 192 ? 14.034 7.545 -2.011 1.00 87.69 192 GLU A N 1
ATOM 1456 C CA . GLU A 1 192 ? 14.061 8.358 -0.782 1.00 87.69 192 GLU A CA 1
ATOM 1457 C C . GLU A 1 192 ? 13.471 7.620 0.445 1.00 87.69 192 GLU A C 1
ATOM 1459 O O . GLU A 1 192 ? 12.552 8.105 1.104 1.00 87.69 192 GLU A O 1
ATOM 1464 N N . VAL A 1 193 ? 13.984 6.428 0.764 1.00 90.75 193 VAL A N 1
ATOM 1465 C CA . VAL A 1 193 ? 13.709 5.749 2.041 1.00 90.75 193 VAL A CA 1
ATOM 1466 C C . VAL A 1 193 ? 14.769 6.206 3.048 1.00 90.75 193 VAL A C 1
ATOM 1468 O O . VAL A 1 193 ? 15.958 6.022 2.771 1.00 90.75 193 VAL A O 1
ATOM 1471 N N . PRO A 1 194 ? 14.384 6.812 4.187 1.00 89.62 194 PRO A N 1
ATOM 1472 C CA . PRO A 1 194 ? 15.349 7.327 5.148 1.00 89.62 194 PRO A CA 1
ATOM 1473 C C . PRO A 1 194 ? 16.134 6.194 5.835 1.00 89.62 194 PRO A C 1
ATOM 1475 O O . PRO A 1 194 ? 15.760 5.022 5.720 1.00 89.62 194 PRO A O 1
ATOM 1478 N N . PRO A 1 195 ? 17.229 6.525 6.541 1.00 90.50 195 PRO A N 1
ATOM 1479 C CA . PRO A 1 195 ? 18.029 5.540 7.259 1.00 90.50 195 PRO A CA 1
ATOM 1480 C C . PRO A 1 195 ? 17.227 4.819 8.357 1.00 90.50 195 PRO A C 1
ATOM 1482 O O . PRO A 1 195 ? 16.187 5.297 8.808 1.00 90.50 195 PRO A O 1
ATOM 1485 N N . ALA A 1 196 ? 17.708 3.644 8.772 1.00 90.25 196 ALA A N 1
ATOM 1486 C CA . ALA A 1 196 ? 16.961 2.719 9.629 1.00 90.25 196 ALA A CA 1
ATOM 1487 C C . ALA A 1 196 ? 16.568 3.296 11.003 1.00 90.25 196 ALA A C 1
ATOM 1489 O O . ALA A 1 196 ? 15.516 2.949 11.533 1.00 90.25 196 ALA A O 1
ATOM 1490 N N . ASP A 1 197 ? 17.368 4.206 11.560 1.00 92.00 197 ASP A N 1
ATOM 1491 C CA . ASP A 1 197 ? 17.098 4.901 12.825 1.00 92.00 197 ASP A CA 1
ATOM 1492 C C . ASP A 1 197 ? 15.918 5.886 12.743 1.00 92.00 197 ASP A C 1
ATOM 1494 O O . ASP A 1 197 ? 15.344 6.261 13.765 1.00 92.00 197 ASP A O 1
ATOM 1498 N N . GLU A 1 198 ? 15.499 6.262 11.534 1.00 90.81 198 GLU A N 1
ATOM 1499 C CA . GLU A 1 198 ? 14.296 7.059 11.299 1.00 90.81 198 GLU A CA 1
ATOM 1500 C C . GLU A 1 198 ? 13.051 6.216 10.969 1.00 90.81 198 GLU A C 1
ATOM 1502 O O . GLU A 1 198 ? 11.945 6.761 10.871 1.00 90.81 198 GLU A O 1
ATOM 1507 N N . LEU A 1 199 ? 13.201 4.902 10.781 1.00 93.94 199 LEU A N 1
ATOM 1508 C CA . LEU A 1 199 ? 12.110 4.003 10.410 1.00 93.94 199 LEU A CA 1
ATOM 1509 C C . LEU A 1 199 ? 11.412 3.473 11.665 1.00 93.94 199 LEU A C 1
ATOM 1511 O O . LEU A 1 199 ? 11.939 2.644 12.407 1.00 93.94 199 LEU A O 1
ATOM 1515 N N . ILE A 1 200 ? 10.174 3.917 11.891 1.00 94.19 200 ILE A N 1
ATOM 1516 C CA . ILE A 1 200 ? 9.426 3.586 13.113 1.00 94.19 200 ILE A CA 1
ATOM 1517 C C . ILE A 1 200 ? 9.189 2.074 13.256 1.00 94.19 200 ILE A C 1
ATOM 1519 O O . ILE A 1 200 ? 9.248 1.532 14.357 1.00 94.19 200 ILE A O 1
ATOM 1523 N N . ALA A 1 201 ? 8.967 1.38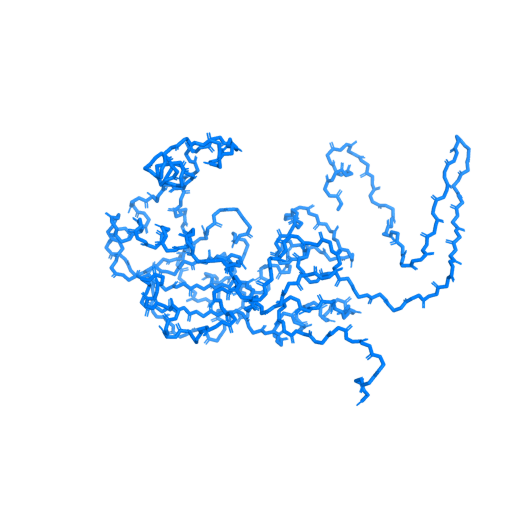8 12.132 1.00 92.38 201 ALA A N 1
ATOM 1524 C CA . ALA A 1 201 ? 8.706 -0.046 12.091 1.00 92.38 201 ALA A CA 1
ATOM 1525 C C . ALA A 1 201 ? 9.976 -0.904 12.226 1.00 92.38 201 ALA A C 1
ATOM 1527 O O . ALA A 1 201 ? 9.848 -2.111 12.427 1.00 92.38 201 ALA A O 1
ATOM 1528 N N . ALA A 1 202 ? 11.170 -0.301 12.134 1.00 91.81 202 ALA A N 1
ATOM 1529 C CA . ALA A 1 202 ? 12.446 -0.981 12.353 1.00 91.81 202 ALA A CA 1
ATOM 1530 C C . ALA A 1 202 ? 12.777 -1.143 13.842 1.00 91.81 202 ALA A C 1
ATOM 1532 O O . ALA A 1 202 ? 13.511 -2.051 14.217 1.00 91.81 202 ALA A O 1
ATOM 1533 N N . SER A 1 203 ? 12.226 -0.269 14.689 1.00 86.94 203 SER A N 1
ATOM 1534 C CA . SER A 1 203 ? 12.541 -0.224 16.121 1.00 86.94 203 SER A CA 1
ATOM 1535 C C . SER A 1 203 ? 11.441 -0.793 17.021 1.00 86.94 203 SER A C 1
ATOM 1537 O O . SER A 1 203 ? 11.705 -1.054 18.191 1.00 86.94 203 SER A O 1
ATOM 1539 N N . LEU A 1 204 ? 10.212 -0.950 16.514 1.00 91.69 204 LEU A N 1
ATOM 1540 C CA . LEU A 1 204 ? 9.034 -1.289 17.320 1.00 91.69 204 LEU A CA 1
ATOM 1541 C C . LEU A 1 204 ? 8.299 -2.517 16.773 1.00 91.69 204 LEU A C 1
ATOM 1543 O O . LEU A 1 204 ? 8.047 -2.614 15.570 1.00 91.69 204 LEU A O 1
ATOM 1547 N N . ASP A 1 205 ? 7.877 -3.411 17.666 1.00 92.69 205 ASP A N 1
ATOM 1548 C CA . ASP A 1 205 ? 6.923 -4.483 17.363 1.00 92.69 205 ASP A CA 1
ATOM 1549 C C . ASP A 1 205 ? 5.507 -3.931 17.074 1.00 92.69 205 ASP A C 1
ATOM 1551 O O . ASP A 1 205 ? 5.227 -2.754 17.306 1.00 92.69 205 ASP A O 1
ATOM 1555 N N . ASP A 1 206 ? 4.605 -4.762 16.537 1.00 90.19 206 ASP A N 1
ATOM 1556 C CA . ASP A 1 206 ? 3.246 -4.344 16.137 1.00 90.19 206 ASP A CA 1
ATOM 1557 C C . ASP A 1 206 ? 2.410 -3.791 17.295 1.00 90.19 206 ASP A C 1
ATOM 1559 O O . ASP A 1 206 ? 1.662 -2.827 17.111 1.00 90.19 206 ASP A O 1
ATOM 1563 N N . HIS A 1 207 ? 2.543 -4.360 18.494 1.00 92.75 207 HIS A N 1
ATOM 1564 C CA . HIS A 1 207 ? 1.779 -3.927 19.660 1.00 92.75 207 HIS A CA 1
ATOM 1565 C C . HIS A 1 207 ? 2.245 -2.540 20.117 1.00 92.75 207 HIS A C 1
ATOM 1567 O O . HIS A 1 207 ? 1.440 -1.613 20.260 1.00 92.75 207 HIS A O 1
ATOM 1573 N N . THR A 1 208 ? 3.557 -2.362 20.276 1.00 95.12 208 THR A N 1
ATOM 1574 C CA . THR A 1 208 ? 4.143 -1.070 20.646 1.00 95.12 208 THR A CA 1
ATOM 1575 C C . THR A 1 208 ? 3.868 -0.015 19.576 1.00 95.12 208 THR A C 1
ATOM 1577 O O . THR A 1 208 ? 3.503 1.121 19.892 1.00 95.12 208 THR A O 1
ATOM 1580 N N . LEU A 1 209 ? 3.971 -0.386 18.299 1.00 95.00 209 LEU A N 1
ATOM 1581 C CA . LEU A 1 209 ? 3.675 0.510 17.191 1.00 95.00 209 LEU A CA 1
ATOM 1582 C C . LEU A 1 209 ? 2.198 0.930 17.172 1.00 95.00 209 LEU A C 1
ATOM 1584 O O . LEU A 1 209 ? 1.914 2.119 17.018 1.00 95.00 209 LEU A O 1
ATOM 1588 N N . SER A 1 210 ? 1.270 0.000 17.420 1.00 96.69 210 SER A N 1
ATOM 1589 C CA . SER A 1 210 ? -0.166 0.298 17.524 1.00 96.69 210 SER A CA 1
ATOM 1590 C C . SER A 1 210 ? -0.446 1.351 18.597 1.00 96.69 210 SER A C 1
ATOM 1592 O O . SER A 1 210 ? -1.130 2.343 18.334 1.00 96.69 210 SER A O 1
ATOM 1594 N N . ALA A 1 211 ? 0.174 1.210 19.774 1.00 96.81 211 ALA A N 1
ATOM 1595 C CA . ALA A 1 211 ? 0.055 2.179 20.861 1.00 96.81 211 ALA A CA 1
ATOM 1596 C C . ALA A 1 211 ? 0.630 3.561 20.489 1.00 96.81 211 ALA A C 1
ATOM 1598 O O . ALA A 1 211 ? 0.014 4.592 20.770 1.00 96.81 211 ALA A O 1
ATOM 1599 N N . VAL A 1 212 ? 1.786 3.607 19.812 1.00 95.75 212 VAL A N 1
ATOM 1600 C CA . VAL A 1 212 ? 2.415 4.868 19.378 1.00 95.75 212 VAL A CA 1
ATOM 1601 C C . VAL A 1 212 ? 1.559 5.604 18.341 1.00 95.75 212 VAL A C 1
ATOM 1603 O O . VAL A 1 212 ? 1.437 6.838 18.404 1.00 95.75 212 VAL A O 1
ATOM 1606 N N . ILE A 1 213 ? 0.962 4.858 17.407 1.00 96.25 213 ILE A N 1
ATOM 1607 C CA . ILE A 1 213 ? 0.054 5.367 16.372 1.00 96.25 213 ILE A CA 1
ATOM 1608 C C . ILE A 1 213 ? -1.321 5.737 16.958 1.00 96.25 213 ILE A C 1
ATOM 1610 O O . ILE A 1 213 ? -1.945 6.691 16.489 1.00 96.25 213 ILE A O 1
ATOM 1614 N N . GLY A 1 214 ? -1.769 5.052 18.013 1.00 97.19 214 GLY A N 1
ATOM 1615 C CA . GLY A 1 214 ? -3.072 5.249 18.657 1.00 97.19 214 GLY A CA 1
ATOM 1616 C C . GLY A 1 214 ? -4.222 4.472 18.000 1.00 97.19 214 GLY A C 1
ATOM 1617 O O . GLY A 1 214 ? -5.386 4.877 18.127 1.00 97.19 214 GLY A O 1
ATOM 1618 N N . CYS A 1 215 ? -3.904 3.403 17.265 1.00 98.12 215 CYS A N 1
ATOM 1619 C CA . CYS A 1 215 ? -4.869 2.462 16.693 1.00 98.12 215 CYS A CA 1
ATOM 1620 C C . CYS A 1 215 ? -5.084 1.258 17.624 1.00 98.12 215 CYS A C 1
ATOM 1622 O O . CYS A 1 215 ? -4.284 1.017 18.523 1.00 98.12 215 CYS A O 1
ATOM 1624 N N . ASP A 1 216 ? -6.182 0.528 17.426 1.00 98.38 216 ASP A N 1
ATOM 1625 C CA . ASP A 1 216 ? -6.537 -0.644 18.242 1.00 98.38 216 ASP A CA 1
ATOM 1626 C C . ASP A 1 216 ? -5.714 -1.873 17.842 1.00 98.38 216 ASP A C 1
ATOM 1628 O O . ASP A 1 216 ? -5.373 -2.704 18.676 1.00 98.38 216 ASP A O 1
ATOM 1632 N N . SER A 1 217 ? -5.346 -1.966 16.563 1.00 97.62 217 SER A N 1
ATOM 1633 C CA . SER A 1 217 ? -4.391 -2.960 16.070 1.00 97.62 217 SER A CA 1
ATOM 1634 C C . SER A 1 217 ? -3.680 -2.452 14.821 1.00 97.62 217 SER A C 1
ATOM 1636 O O . SER A 1 217 ? -4.183 -1.558 14.128 1.00 97.62 217 SER A O 1
ATOM 1638 N N . MET A 1 218 ? -2.539 -3.052 14.513 1.00 95.69 218 MET A N 1
ATOM 1639 C CA . MET A 1 218 ? -1.791 -2.836 13.285 1.00 95.69 218 MET A CA 1
ATOM 1640 C C . MET A 1 218 ? -1.197 -4.158 12.808 1.00 95.69 218 MET A C 1
ATOM 1642 O O . MET A 1 218 ? -0.726 -4.945 13.624 1.00 95.69 218 MET A O 1
ATOM 1646 N N . SER A 1 219 ? -1.189 -4.374 11.496 1.00 95.81 219 SER A N 1
ATOM 1647 C CA . SER A 1 219 ? -0.374 -5.409 10.865 1.00 95.81 219 SER A CA 1
ATOM 1648 C C . SER A 1 219 ? 0.171 -4.927 9.521 1.00 95.81 219 SER A C 1
ATOM 1650 O O . SER A 1 219 ? -0.298 -3.933 8.951 1.00 95.81 219 SER A O 1
ATOM 1652 N N . PHE A 1 220 ? 1.191 -5.632 9.043 1.00 97.19 220 PHE A N 1
ATOM 1653 C CA . PHE A 1 220 ? 1.871 -5.399 7.775 1.00 97.19 220 PHE A CA 1
ATOM 1654 C C . PHE A 1 220 ? 1.704 -6.628 6.889 1.00 97.19 220 PHE A C 1
ATOM 1656 O O . PHE A 1 220 ? 1.657 -7.749 7.397 1.00 97.19 220 PHE A O 1
ATOM 1663 N N . LEU A 1 221 ? 1.687 -6.430 5.573 1.00 97.25 221 LEU A N 1
ATOM 1664 C CA . LEU A 1 221 ? 1.873 -7.534 4.634 1.00 97.25 221 LEU A CA 1
ATOM 1665 C C . LEU A 1 221 ? 3.214 -8.223 4.924 1.00 97.25 221 LEU A C 1
ATOM 1667 O O . LEU A 1 221 ? 4.226 -7.548 5.116 1.00 97.25 221 LEU A O 1
ATOM 1671 N N . ARG A 1 222 ? 3.264 -9.555 4.925 1.00 96.31 222 ARG A N 1
ATOM 1672 C CA . ARG A 1 222 ? 4.536 -10.252 5.142 1.00 96.31 222 ARG A CA 1
ATOM 1673 C C . ARG A 1 222 ? 5.455 -10.089 3.935 1.00 96.31 222 ARG A C 1
ATOM 1675 O O . ARG A 1 222 ? 5.007 -9.930 2.796 1.00 96.31 222 ARG A O 1
ATOM 1682 N N . LEU A 1 223 ? 6.763 -10.139 4.175 1.00 96.50 223 LEU A N 1
ATOM 1683 C CA . LEU A 1 223 ? 7.745 -10.052 3.094 1.00 96.50 223 LEU A CA 1
ATOM 1684 C C . LEU A 1 223 ? 7.582 -11.221 2.117 1.00 96.50 223 LEU A C 1
ATOM 1686 O O . LEU A 1 223 ? 7.660 -11.031 0.907 1.00 96.50 223 LEU A O 1
ATOM 1690 N N . GLU A 1 224 ? 7.306 -12.408 2.641 1.00 96.44 224 GLU A N 1
ATOM 1691 C CA . GLU A 1 224 ? 7.104 -13.638 1.885 1.00 96.44 224 GLU A CA 1
ATOM 1692 C C . GLU A 1 224 ? 5.928 -13.501 0.916 1.00 96.44 224 GLU A C 1
ATOM 1694 O O . GLU A 1 224 ? 6.064 -13.865 -0.249 1.00 96.44 224 GLU A O 1
ATOM 1699 N N . ASP A 1 225 ? 4.824 -12.887 1.353 1.00 96.81 225 ASP A N 1
ATOM 1700 C CA . ASP A 1 225 ? 3.656 -12.658 0.499 1.00 96.81 225 ASP A CA 1
ATOM 1701 C C . ASP A 1 225 ? 3.974 -11.678 -0.626 1.00 96.81 225 ASP A C 1
ATOM 1703 O O . ASP A 1 225 ? 3.643 -11.937 -1.781 1.00 96.81 225 ASP A O 1
ATOM 1707 N N . LEU A 1 226 ? 4.671 -10.573 -0.329 1.00 96.44 226 LEU A N 1
ATOM 1708 C CA . LEU A 1 226 ? 5.125 -9.642 -1.367 1.00 96.44 226 LEU A CA 1
ATOM 1709 C C . LEU A 1 226 ? 6.000 -10.364 -2.404 1.00 96.44 226 LEU A C 1
ATOM 1711 O O . LEU A 1 226 ? 5.815 -10.185 -3.610 1.00 96.44 226 LEU A O 1
ATOM 1715 N N . LEU A 1 227 ? 6.954 -11.174 -1.941 1.00 95.88 227 LEU A N 1
ATOM 1716 C CA . LEU A 1 227 ? 7.853 -11.918 -2.817 1.00 95.88 227 LEU A CA 1
ATOM 1717 C C . LEU A 1 227 ? 7.108 -12.972 -3.641 1.00 95.88 227 LEU A C 1
ATOM 1719 O O . LEU A 1 227 ? 7.424 -13.133 -4.817 1.00 95.88 227 LEU A O 1
ATOM 1723 N N . GLU A 1 228 ? 6.115 -13.656 -3.073 1.00 95.69 228 GLU A N 1
ATOM 1724 C CA . GLU A 1 228 ? 5.304 -14.634 -3.798 1.00 95.69 228 GLU A CA 1
ATOM 1725 C C . GLU A 1 228 ? 4.432 -13.953 -4.862 1.00 95.69 228 GLU A C 1
ATOM 1727 O O . GLU A 1 228 ? 4.399 -14.394 -6.013 1.00 95.69 228 GLU A O 1
ATOM 1732 N N . VAL A 1 229 ? 3.773 -12.841 -4.513 1.00 95.44 229 VAL A N 1
ATOM 1733 C CA . VAL A 1 229 ? 2.925 -12.073 -5.435 1.00 95.44 229 VAL A CA 1
ATOM 1734 C C . VAL A 1 229 ? 3.722 -11.592 -6.642 1.00 95.44 229 VAL A C 1
ATOM 1736 O O . VAL A 1 229 ? 3.285 -11.783 -7.776 1.00 95.44 229 VAL A O 1
ATOM 1739 N N . VAL A 1 230 ? 4.905 -11.012 -6.422 1.00 94.38 230 VAL A N 1
ATOM 1740 C CA . VAL A 1 230 ? 5.774 -10.565 -7.522 1.00 94.38 230 VAL A CA 1
ATOM 1741 C C . VAL A 1 230 ? 6.403 -11.762 -8.250 1.00 94.38 230 VAL A C 1
ATOM 1743 O O . VAL A 1 230 ? 6.497 -11.763 -9.478 1.00 94.38 230 VAL A O 1
ATOM 1746 N N . GLY A 1 231 ? 6.764 -12.818 -7.519 1.00 93.56 231 GLY A N 1
ATOM 1747 C CA . GLY A 1 231 ? 7.367 -14.041 -8.050 1.00 93.56 231 GLY A CA 1
ATOM 1748 C C . GLY A 1 231 ? 6.491 -14.788 -9.054 1.00 93.56 231 GLY A C 1
ATOM 1749 O O . GLY A 1 231 ? 7.017 -15.393 -9.988 1.00 93.56 231 GLY A O 1
ATOM 1750 N N . ARG A 1 232 ? 5.160 -14.682 -8.943 1.00 94.25 232 ARG A N 1
ATOM 1751 C CA . ARG A 1 232 ? 4.201 -15.228 -9.925 1.00 94.25 232 ARG A CA 1
ATOM 1752 C C . ARG A 1 232 ? 4.371 -14.655 -11.336 1.00 94.25 232 ARG A C 1
ATOM 1754 O O . ARG A 1 232 ? 3.956 -15.297 -12.296 1.00 94.25 232 ARG A O 1
ATOM 1761 N N . TYR A 1 233 ? 5.017 -13.497 -11.470 1.00 92.12 233 TYR A N 1
ATOM 1762 C CA . TYR A 1 233 ? 5.367 -12.886 -12.755 1.00 92.12 233 TYR A CA 1
ATOM 1763 C C . TYR A 1 233 ? 6.769 -13.287 -13.249 1.00 92.12 233 TYR A C 1
ATOM 1765 O O . TYR A 1 233 ? 7.285 -12.703 -14.196 1.00 92.12 233 TYR A O 1
ATOM 1773 N N . GLY A 1 234 ? 7.411 -14.273 -12.611 1.00 90.12 234 GLY A N 1
ATOM 1774 C CA . GLY A 1 234 ? 8.755 -14.735 -12.968 1.00 90.12 234 GLY A CA 1
ATOM 1775 C C . GLY A 1 234 ? 9.872 -13.784 -12.535 1.00 90.12 234 GLY A C 1
ATOM 1776 O O . GLY A 1 234 ? 10.995 -13.893 -13.023 1.00 90.12 234 GLY A O 1
ATOM 1777 N N . ILE A 1 235 ? 9.578 -12.851 -11.625 1.00 88.19 235 ILE A N 1
ATOM 1778 C CA . ILE A 1 235 ? 10.491 -11.789 -11.204 1.00 88.19 235 ILE A CA 1
ATOM 1779 C C . ILE A 1 235 ? 10.925 -11.997 -9.755 1.00 88.19 235 ILE A C 1
ATOM 1781 O O . ILE A 1 235 ? 10.103 -12.196 -8.865 1.00 88.19 235 ILE A O 1
ATOM 1785 N N . ARG A 1 236 ? 12.232 -11.868 -9.496 1.00 91.06 236 ARG A N 1
ATOM 1786 C CA . ARG A 1 236 ? 12.780 -11.762 -8.137 1.00 91.06 236 ARG A CA 1
ATOM 1787 C C . ARG A 1 236 ? 13.131 -10.299 -7.849 1.00 91.06 236 ARG A C 1
ATOM 1789 O O . ARG A 1 236 ? 14.183 -9.839 -8.298 1.00 91.06 236 ARG A O 1
ATOM 1796 N N . PRO A 1 237 ? 12.291 -9.552 -7.115 1.00 93.62 237 PRO A N 1
ATOM 1797 C CA . PRO A 1 237 ? 12.535 -8.135 -6.915 1.00 93.62 237 PRO A CA 1
ATOM 1798 C C . PRO A 1 237 ? 13.651 -7.883 -5.889 1.00 93.62 23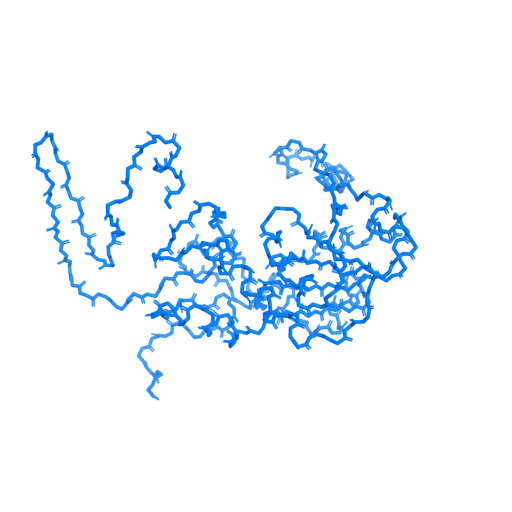7 PRO A C 1
ATOM 1800 O O . PRO A 1 237 ? 13.955 -8.714 -5.029 1.00 93.62 237 PRO A O 1
ATOM 1803 N N . CYS A 1 238 ? 14.249 -6.695 -5.947 1.00 95.00 238 CYS A N 1
ATOM 1804 C CA . CYS A 1 238 ? 14.987 -6.128 -4.827 1.00 95.00 238 CYS A CA 1
ATOM 1805 C C . CYS A 1 238 ? 13.990 -5.728 -3.733 1.00 95.00 238 CYS A C 1
ATOM 1807 O O . CYS A 1 238 ? 13.134 -4.871 -3.955 1.00 95.00 238 CYS A O 1
ATOM 1809 N N . ALA A 1 239 ? 14.128 -6.321 -2.548 1.00 95.88 239 ALA A N 1
ATOM 1810 C CA . ALA A 1 239 ? 13.286 -6.045 -1.384 1.00 95.88 239 ALA A CA 1
ATOM 1811 C C . ALA A 1 239 ? 14.101 -5.538 -0.181 1.00 95.88 239 ALA A C 1
ATOM 1813 O O . ALA A 1 239 ? 13.693 -5.709 0.964 1.00 95.88 239 ALA A O 1
ATOM 1814 N N . HIS A 1 240 ? 15.261 -4.916 -0.424 1.00 95.44 240 HIS A N 1
ATOM 1815 C CA . HIS A 1 240 ? 16.183 -4.521 0.644 1.00 95.44 240 HIS A CA 1
ATOM 1816 C C . HIS A 1 240 ? 15.554 -3.616 1.701 1.00 95.44 240 HIS A C 1
ATOM 1818 O O . HIS A 1 240 ? 15.698 -3.868 2.898 1.00 95.44 240 HIS A O 1
ATOM 1824 N N . CYS A 1 241 ? 14.790 -2.613 1.258 1.00 95.50 241 CYS A N 1
ATOM 1825 C CA . CYS A 1 241 ? 14.097 -1.683 2.150 1.00 95.50 241 CYS A CA 1
ATOM 1826 C C . CYS A 1 241 ? 13.156 -2.404 3.130 1.00 95.50 241 CYS A C 1
ATOM 1828 O O . CYS A 1 241 ? 12.914 -1.910 4.225 1.00 95.50 241 CYS A O 1
ATOM 1830 N N . PHE A 1 242 ? 12.671 -3.588 2.750 1.00 95.94 242 PHE A N 1
ATOM 1831 C CA . PHE A 1 242 ? 11.737 -4.415 3.508 1.00 95.94 242 PHE A CA 1
ATOM 1832 C C . PHE A 1 242 ? 12.406 -5.495 4.373 1.00 95.94 242 PHE A C 1
ATOM 1834 O O . PHE A 1 242 ? 11.728 -6.369 4.901 1.00 95.94 242 PHE A O 1
ATOM 1841 N N . GLY A 1 243 ? 13.738 -5.480 4.487 1.00 92.06 243 GLY A N 1
ATOM 1842 C CA . GLY A 1 243 ? 14.499 -6.529 5.176 1.00 92.06 243 GLY A CA 1
ATOM 1843 C C . GLY A 1 243 ? 14.928 -7.692 4.283 1.00 92.06 243 GLY A C 1
ATOM 1844 O O . GLY A 1 243 ? 15.585 -8.612 4.761 1.00 92.06 243 GLY A O 1
ATOM 1845 N N . GLY A 1 244 ? 14.622 -7.650 2.983 1.00 87.81 244 GLY A N 1
ATOM 1846 C CA . GLY A 1 244 ? 15.187 -8.597 2.029 1.00 87.81 244 GLY A CA 1
ATOM 1847 C C . GLY A 1 244 ? 16.708 -8.440 1.911 1.00 87.81 244 GLY A C 1
ATOM 1848 O O . GLY A 1 244 ? 17.258 -7.341 2.018 1.00 87.81 244 GLY A O 1
ATOM 1849 N N . GLY A 1 245 ? 17.415 -9.537 1.648 1.00 81.69 245 GLY A N 1
ATOM 1850 C CA . GLY A 1 245 ? 18.841 -9.468 1.337 1.00 81.69 245 GLY A CA 1
ATOM 1851 C C . GLY A 1 245 ? 19.105 -8.639 0.072 1.00 81.69 245 GLY A C 1
ATOM 1852 O O . GLY A 1 245 ? 18.346 -8.706 -0.899 1.00 81.69 245 GLY A O 1
ATOM 1853 N N . LEU A 1 246 ? 20.221 -7.898 0.048 1.00 66.69 246 LEU A N 1
ATOM 1854 C CA . LEU A 1 246 ? 20.730 -7.242 -1.173 1.00 66.69 246 LEU A CA 1
ATOM 1855 C C . LEU A 1 246 ? 21.088 -8.261 -2.263 1.00 66.69 246 LEU A C 1
ATOM 1857 O O . LEU A 1 246 ? 21.196 -7.913 -3.437 1.00 66.69 246 LEU A O 1
ATOM 1861 N N . GLY A 1 247 ? 21.227 -9.534 -1.880 1.00 58.78 247 GLY A N 1
ATOM 1862 C CA . GLY A 1 247 ? 21.405 -10.630 -2.808 1.00 58.78 247 GLY A CA 1
ATOM 1863 C C . GLY A 1 247 ? 22.704 -10.537 -3.603 1.00 58.78 247 GLY A C 1
ATOM 1864 O O . GLY A 1 247 ? 22.692 -10.811 -4.809 1.00 58.78 247 GLY A O 1
ATOM 1865 N N . GLY A 1 248 ? 23.786 -10.155 -2.916 1.00 45.44 248 GLY A N 1
ATOM 1866 C CA . GLY A 1 248 ? 25.154 -10.455 -3.336 1.00 45.44 248 GLY A CA 1
ATOM 1867 C C . GLY A 1 248 ? 25.428 -11.960 -3.255 1.00 45.44 248 GLY A C 1
ATOM 1868 O O . GLY A 1 248 ? 24.666 -12.695 -2.630 1.00 45.44 248 GLY A O 1
ATOM 1869 N N . GLU A 1 249 ? 26.465 -12.418 -3.953 1.00 38.09 249 GLU A N 1
ATOM 1870 C CA . GLU A 1 249 ? 26.910 -13.818 -3.989 1.00 38.09 249 GLU A CA 1
ATOM 1871 C C . GLU A 1 249 ? 26.902 -14.442 -2.580 1.00 38.09 249 GLU A C 1
ATOM 1873 O O . GLU A 1 249 ? 27.627 -13.984 -1.701 1.00 38.09 249 GLU A O 1
ATOM 1878 N N . GLY A 1 250 ? 26.047 -15.446 -2.348 1.00 37.78 250 GLY A N 1
ATOM 1879 C CA . GLY A 1 250 ? 25.954 -16.106 -1.040 1.00 37.78 250 GLY A CA 1
ATOM 1880 C C . GLY A 1 250 ? 24.633 -16.804 -0.714 1.00 37.78 250 GLY A C 1
ATOM 1881 O O . GLY A 1 250 ? 24.652 -17.742 0.070 1.00 37.78 250 GLY A O 1
ATOM 1882 N N . ASP A 1 251 ? 23.514 -16.432 -1.339 1.00 37.69 251 ASP A N 1
ATOM 1883 C CA . ASP A 1 251 ? 22.237 -17.141 -1.131 1.00 37.69 251 ASP A CA 1
ATOM 1884 C C . ASP A 1 251 ? 22.083 -18.268 -2.164 1.00 37.69 251 ASP A C 1
ATOM 1886 O O . ASP A 1 251 ? 21.402 -18.104 -3.188 1.00 37.69 251 ASP A O 1
ATOM 1890 N N . GLY A 1 252 ? 22.812 -19.362 -1.923 1.00 33.69 252 GLY A N 1
ATOM 1891 C CA . GLY A 1 252 ? 22.656 -20.668 -2.569 1.00 33.69 252 GLY A CA 1
ATOM 1892 C C . GLY A 1 252 ? 21.905 -21.637 -1.671 1.00 33.69 252 GLY A C 1
ATOM 1893 O O . GLY A 1 252 ? 22.139 -21.586 -0.444 1.00 33.69 252 GLY A O 1
#

Foldseek 3Di:
DVVCVVVVHDDDDDQAVQKDWDDDPPDIDIDGPDHDADAAALCCLLPVDDQPDDDPNRRSLVLLLLLLLLLLVPDDDDWQEEEEDPDRNVSSSVSSCVNNVHHYDHFWDAQDDPDDLVPDPDPVSSLVVLVRGIATDLVRAAPIAYEYEYRAAFQLPSLLSVLVRSVVSHHPAYEYEHSAAFQQADDPPPPPRDGRVRGPSNVDDFVRSCVVSVGPGYDYRDPVSSQVSVCVVVHRHPPVRRVDDPDDPDPD

Radius of gyration: 19.98 Å; chains: 1; bounding box: 48×49×60 Å

Sequence (252 aa):
TAALDVIGASHAYDVGAGEVVAMDHLVLRRDSTGKGRERPCAFELVYLSRHDSSVFGIEVARVREEMGRRMAEEDDIEADVVVGVPETSYPAAMAYSEVRGIPCRLGFVRTGTHSRSALKPSQLERAIALQLKLNPVRSSVAGKRVVLVDDSVVRGNTLKHVVSTLRRRGATEVHVRVCSPRLLNGCPFGTEVPPADELIAASLDDHTLSAVIGCDSMSFLRLEDLLEVVGRYGIRPCAHCFGGGLGGEGDG

pLDDT: mean 88.68, std 14.51, range [33.69, 98.81]

Secondary structure (DSSP, 8-state):
-HHHHHTTPPP--PPPTTEEEEE-SS-EEEEES-------BHHIIIIIS-TT-EETTEEHHHHHHHHHHHHHHT-----SEEEEPTTTTHHHHHHHHHHHTPPB---EEE-S-S--GGG-SSHHHHHHHHHTTEEE-HHHHTTSEEEEEES--SSSHHHHHHHHHHHHTT-SEEEEEESS----S--TTS--PPPGGG-HHHH--HHHHHHHHT-SEEEE--HHHHHHHHHTTT---B-GGGT-----TT--